Protein AF-A0A2T2N1V6-F1 (afdb_monomer)

Radius of gyration: 18.41 Å; Cα contacts (8 Å, |Δi|>4): 401; chains: 1; bounding box: 40×41×51 Å

InterPro domains:
  IPR018535 Domain of unknown function DUF1996 [PF09362] (3-157)

Sequence (201 aa):
GDTFTKVPVFRFSRYYVNAFAEILIPLDSAIIYGCASAQTQAEADLQPSNNLEWFCEGSDERESEIAKFPTSTCDQNLKLSLVFPNCVDPDDISQYHFGDASEKCPEGMKAIPQFRYGVWYDTKSIAPNGWTGDAPFQLFRGDSLENGYCMHGNFINCGYEDALENMIVKGGGGVNSGQFIAGEHAEALGEAQCQPTDADG

Structure (mmCIF, N/CA/C/O backbone):
data_AF-A0A2T2N1V6-F1
#
_entry.id   AF-A0A2T2N1V6-F1
#
loop_
_atom_site.group_PDB
_atom_site.id
_atom_site.type_symbol
_atom_site.label_atom_id
_atom_site.label_alt_id
_atom_site.label_comp_id
_atom_site.label_asym_id
_atom_site.label_entity_id
_atom_site.label_seq_id
_atom_site.pdbx_PDB_ins_code
_atom_site.Cartn_x
_atom_site.Cartn_y
_atom_site.Cartn_z
_atom_site.occupancy
_atom_site.B_iso_or_equiv
_atom_site.auth_seq_id
_atom_site.auth_comp_id
_atom_site.auth_asym_id
_atom_site.auth_atom_id
_atom_site.pdbx_PDB_model_num
ATOM 1 N N . GLY A 1 1 ? 0.418 2.150 -32.752 1.00 45.28 1 GLY A N 1
ATOM 2 C CA . GLY A 1 1 ? -0.281 1.790 -31.515 1.00 45.28 1 GLY A CA 1
ATOM 3 C C . GLY A 1 1 ? 0.775 1.209 -30.632 1.00 45.28 1 GLY A C 1
ATOM 4 O O . GLY A 1 1 ? 1.377 0.224 -31.042 1.00 45.28 1 GLY A O 1
ATOM 5 N N . ASP A 1 2 ? 1.094 1.892 -29.545 1.00 55.62 2 ASP A N 1
ATOM 6 C CA . ASP A 1 2 ? 2.210 1.496 -28.697 1.00 55.62 2 ASP A CA 1
ATOM 7 C C . ASP A 1 2 ? 1.869 0.168 -28.021 1.00 55.62 2 ASP A C 1
ATOM 9 O O . ASP A 1 2 ? 0.813 0.002 -27.411 1.00 55.62 2 ASP A O 1
ATOM 13 N N . THR A 1 3 ? 2.722 -0.829 -28.235 1.00 75.38 3 THR A N 1
ATOM 14 C CA . THR A 1 3 ? 2.564 -2.166 -27.668 1.00 75.38 3 THR A CA 1
ATOM 15 C C . THR A 1 3 ? 3.144 -2.158 -26.261 1.00 75.38 3 THR A C 1
ATOM 17 O O . THR A 1 3 ? 4.363 -2.201 -26.101 1.00 75.38 3 THR A O 1
ATOM 20 N N . PHE A 1 4 ? 2.287 -2.089 -25.246 1.00 80.69 4 PHE A N 1
ATOM 21 C CA . PHE A 1 4 ? 2.700 -2.256 -23.854 1.00 80.69 4 PHE A CA 1
ATOM 22 C C . PHE A 1 4 ? 2.790 -3.738 -23.491 1.00 80.69 4 PHE A C 1
ATOM 24 O O . PHE A 1 4 ? 1.924 -4.531 -23.860 1.00 80.69 4 PHE A O 1
ATOM 31 N N . THR A 1 5 ? 3.819 -4.099 -22.726 1.00 87.50 5 THR A N 1
ATOM 32 C CA . THR A 1 5 ? 3.964 -5.441 -22.153 1.00 87.50 5 THR A CA 1
ATOM 33 C C . THR A 1 5 ? 3.569 -5.398 -20.684 1.00 87.50 5 THR A C 1
ATOM 35 O O . THR A 1 5 ? 4.109 -4.604 -19.915 1.00 87.50 5 THR A O 1
ATOM 38 N N . LYS A 1 6 ? 2.631 -6.260 -20.283 1.00 89.56 6 LYS A N 1
ATOM 39 C CA . LYS A 1 6 ? 2.210 -6.386 -18.884 1.00 89.56 6 LYS A CA 1
ATOM 40 C C . LYS A 1 6 ? 3.374 -6.891 -18.032 1.00 89.56 6 LYS A C 1
ATOM 42 O O . LYS A 1 6 ? 3.948 -7.935 -18.335 1.00 89.56 6 LYS A O 1
ATOM 47 N N . VAL A 1 7 ? 3.674 -6.186 -16.943 1.00 90.94 7 VAL A N 1
ATOM 48 C CA . VAL A 1 7 ? 4.610 -6.674 -15.924 1.00 90.94 7 VAL A CA 1
ATOM 49 C C . VAL A 1 7 ? 3.918 -7.770 -15.104 1.00 90.94 7 VAL A C 1
ATOM 51 O O . VAL A 1 7 ? 2.835 -7.517 -14.564 1.00 90.94 7 VAL A O 1
ATOM 54 N N . PRO A 1 8 ? 4.482 -8.987 -15.008 1.00 93.19 8 PRO A N 1
ATOM 55 C CA . PRO A 1 8 ? 3.878 -10.061 -14.230 1.00 93.19 8 PRO A CA 1
ATOM 56 C C . PRO A 1 8 ? 3.802 -9.723 -12.740 1.00 93.19 8 PRO A C 1
ATOM 58 O O . PRO A 1 8 ? 4.748 -9.196 -12.151 1.00 93.19 8 PRO A O 1
ATOM 61 N N . VAL A 1 9 ? 2.682 -10.083 -12.114 1.00 93.69 9 VAL A N 1
ATOM 62 C CA . VAL A 1 9 ? 2.551 -10.075 -10.654 1.00 93.69 9 VAL A CA 1
ATOM 63 C C . VAL A 1 9 ? 3.105 -11.396 -10.133 1.00 93.69 9 VAL A C 1
ATOM 65 O O . VAL A 1 9 ? 2.544 -12.454 -10.404 1.00 93.69 9 VAL A O 1
ATOM 68 N N . PHE A 1 10 ? 4.198 -11.328 -9.379 1.00 92.38 10 PHE A N 1
ATOM 69 C CA . PHE A 1 10 ? 4.786 -12.472 -8.687 1.00 92.38 10 PHE A CA 1
ATOM 70 C C . PHE A 1 10 ? 3.927 -12.897 -7.492 1.00 92.38 10 PHE A C 1
ATOM 72 O O . PHE A 1 10 ? 3.668 -14.080 -7.279 1.00 92.38 10 PHE A O 1
ATOM 79 N N . ARG A 1 11 ? 3.466 -11.920 -6.702 1.00 91.25 11 ARG A N 1
ATOM 80 C CA . ARG A 1 11 ? 2.644 -12.163 -5.515 1.00 91.25 11 ARG A CA 1
ATOM 81 C C . ARG A 1 11 ? 1.685 -11.012 -5.271 1.00 91.25 11 ARG A C 1
ATOM 83 O O . ARG A 1 11 ? 2.047 -9.846 -5.385 1.00 91.25 11 ARG A O 1
ATOM 90 N N . PHE A 1 12 ? 0.486 -11.364 -4.833 1.00 88.62 12 PHE A N 1
ATOM 91 C CA . PHE A 1 12 ? -0.459 -10.448 -4.214 1.00 88.62 12 PHE A CA 1
ATOM 92 C C . PHE A 1 12 ? -0.747 -10.931 -2.794 1.00 88.62 12 PHE A C 1
ATOM 94 O O . PHE A 1 12 ? -0.946 -12.125 -2.570 1.00 88.62 12 PHE A O 1
ATOM 101 N N . SER A 1 13 ? -0.744 -10.022 -1.822 1.00 87.06 13 SER A N 1
ATOM 102 C CA . SER A 1 13 ? -1.051 -10.348 -0.431 1.00 87.06 13 SER A CA 1
ATOM 103 C C . SER A 1 13 ? -1.977 -9.302 0.161 1.00 87.06 13 SER A C 1
ATOM 105 O O . SER A 1 13 ? -1.741 -8.107 0.017 1.00 87.06 13 SER A O 1
ATOM 107 N N . ARG A 1 14 ? -2.991 -9.772 0.888 1.00 85.75 14 ARG A N 1
ATOM 108 C CA . ARG A 1 14 ? -3.893 -8.962 1.709 1.00 85.75 14 ARG A CA 1
ATOM 109 C C . ARG A 1 14 ? -3.822 -9.461 3.137 1.00 85.75 14 ARG A C 1
ATOM 111 O O . ARG A 1 14 ? -3.844 -10.671 3.350 1.00 85.75 14 ARG A O 1
ATOM 118 N N . TYR A 1 15 ? -3.708 -8.550 4.088 1.00 85.50 15 TYR A N 1
ATOM 119 C CA . TYR A 1 15 ? -3.623 -8.900 5.499 1.00 85.50 15 TYR A CA 1
ATOM 120 C C . TYR A 1 15 ? -4.074 -7.733 6.373 1.00 85.50 15 TYR A C 1
ATOM 122 O O . TYR A 1 15 ? -4.183 -6.597 5.908 1.00 85.50 15 TYR A O 1
ATOM 130 N N . TYR A 1 16 ? -4.334 -8.040 7.640 1.00 88.00 16 TYR A N 1
ATOM 131 C CA . TYR A 1 16 ? -4.763 -7.075 8.641 1.00 88.00 16 TYR A CA 1
ATOM 132 C C . TYR A 1 16 ? -3.736 -6.995 9.765 1.00 88.00 16 TYR A C 1
ATOM 134 O O . TYR A 1 16 ? -3.157 -8.010 10.155 1.00 88.00 16 TYR A O 1
ATOM 142 N N . VAL A 1 17 ? -3.536 -5.792 10.295 1.00 89.50 17 VAL A N 1
ATOM 143 C CA . VAL A 1 17 ? -2.858 -5.566 11.575 1.00 89.50 17 VAL A CA 1
ATOM 144 C C . VAL A 1 17 ? -3.931 -5.209 12.598 1.00 89.50 17 VAL A C 1
ATOM 146 O O . VAL A 1 17 ? -4.583 -4.178 12.479 1.00 89.50 17 VAL A O 1
ATOM 149 N N . ASN A 1 18 ? -4.146 -6.071 13.588 1.00 88.31 18 ASN A N 1
ATOM 150 C CA . ASN A 1 18 ? -5.249 -5.971 14.557 1.00 88.31 18 ASN A CA 1
ATOM 151 C C . ASN A 1 18 ? -4.771 -5.675 15.988 1.00 88.31 18 ASN A C 1
ATOM 153 O O . ASN A 1 18 ? -5.584 -5.639 16.905 1.00 88.31 18 ASN A O 1
ATOM 157 N N . ALA A 1 19 ? -3.468 -5.469 16.200 1.00 87.38 19 ALA A N 1
ATOM 158 C CA . ALA A 1 19 ? -2.892 -5.269 17.532 1.00 87.38 19 ALA A CA 1
ATOM 159 C C . ALA A 1 19 ? -3.453 -4.048 18.291 1.00 87.38 19 ALA A C 1
ATOM 161 O O . ALA A 1 19 ? -3.420 -4.040 19.518 1.00 87.38 19 ALA A O 1
ATOM 162 N N . PHE A 1 20 ? -3.970 -3.049 17.569 1.00 88.00 20 PHE A N 1
ATOM 163 C CA . PHE A 1 20 ? -4.481 -1.790 18.123 1.00 88.00 20 PHE A CA 1
ATOM 164 C C . PHE A 1 20 ? -5.990 -1.608 17.927 1.00 88.00 20 PHE A C 1
ATOM 166 O O . PHE A 1 20 ? -6.515 -0.540 18.214 1.00 88.00 20 PHE A O 1
ATOM 173 N N . ALA A 1 21 ? -6.690 -2.623 17.419 1.00 91.69 21 ALA A N 1
ATOM 174 C CA . ALA A 1 21 ? -8.108 -2.509 17.117 1.00 91.69 21 ALA A CA 1
ATOM 175 C C . ALA A 1 21 ? -8.961 -2.461 18.399 1.00 91.69 21 ALA A C 1
ATOM 177 O O . ALA A 1 21 ? -8.814 -3.301 19.285 1.00 91.69 21 ALA A O 1
ATOM 178 N N . GLU A 1 22 ? -9.875 -1.494 18.472 1.00 92.50 22 GLU A N 1
ATOM 179 C CA . GLU A 1 22 ? -10.870 -1.346 19.540 1.00 92.50 22 GLU A CA 1
ATOM 180 C C . GLU A 1 22 ? -12.217 -1.965 19.159 1.00 92.50 22 GLU A C 1
ATOM 182 O O . GLU A 1 22 ? -12.935 -2.473 20.021 1.00 92.50 22 GLU A O 1
ATOM 187 N N . ILE A 1 23 ? -12.572 -1.888 17.875 1.00 92.38 23 ILE A N 1
ATOM 188 C CA . ILE A 1 23 ? -13.842 -2.367 17.329 1.00 92.38 23 ILE A CA 1
ATOM 189 C C . ILE A 1 23 ? -13.607 -3.191 16.060 1.00 92.38 23 ILE A C 1
ATOM 191 O O . ILE A 1 23 ? -12.526 -3.165 15.467 1.00 92.38 23 ILE A O 1
ATOM 195 N N . LEU A 1 24 ? -14.640 -3.915 15.632 1.00 90.88 24 LEU A N 1
ATOM 196 C CA . LEU A 1 24 ? -14.656 -4.596 14.338 1.00 90.88 24 LEU A CA 1
ATOM 197 C C . LEU A 1 24 ? -14.557 -3.579 13.200 1.00 90.88 24 LEU A C 1
ATOM 199 O O . LEU A 1 24 ? -15.006 -2.442 13.337 1.00 90.88 24 LEU A O 1
ATOM 203 N N . ILE A 1 25 ? -14.040 -4.012 12.050 1.00 89.19 25 ILE A N 1
ATOM 204 C CA . ILE A 1 25 ? -14.239 -3.252 10.813 1.00 89.19 25 ILE A CA 1
ATOM 205 C C . ILE A 1 25 ? -15.755 -3.184 10.578 1.00 89.19 25 ILE A C 1
ATOM 207 O O . ILE A 1 25 ? -16.368 -4.251 10.478 1.00 89.19 25 ILE A O 1
ATOM 211 N N . PRO A 1 26 ? -16.371 -1.990 10.482 1.00 88.19 26 PRO A N 1
ATOM 212 C CA . PRO A 1 26 ? -17.802 -1.893 10.247 1.00 88.19 26 PRO A CA 1
ATOM 213 C C . PRO A 1 26 ? -18.204 -2.671 8.994 1.00 88.19 26 PRO A C 1
ATOM 215 O O . PRO A 1 26 ? -17.531 -2.605 7.953 1.00 88.19 26 PRO A O 1
ATOM 218 N N . LEU A 1 27 ? -19.288 -3.432 9.109 1.00 80.56 27 LEU A N 1
ATOM 219 C CA . LEU A 1 27 ? -19.959 -4.012 7.952 1.00 80.56 27 LEU A CA 1
ATOM 220 C C . LEU A 1 27 ? -20.438 -2.851 7.064 1.00 80.56 27 LEU A C 1
ATOM 222 O O . LEU A 1 27 ? -20.766 -1.781 7.574 1.00 80.56 27 LEU A O 1
ATOM 226 N N . ASP A 1 28 ? -20.375 -3.021 5.745 1.00 79.88 28 ASP A N 1
ATOM 227 C CA . ASP A 1 28 ? -20.688 -1.984 4.745 1.00 79.88 28 ASP A CA 1
ATOM 228 C C . ASP A 1 28 ? -19.708 -0.797 4.666 1.00 79.88 28 ASP A C 1
ATOM 230 O O . ASP A 1 28 ? -19.942 0.158 3.922 1.00 79.88 28 ASP A O 1
ATOM 234 N N . SER A 1 29 ? -18.569 -0.852 5.366 1.00 80.44 29 SER A N 1
ATOM 235 C CA . SER A 1 29 ? -17.518 0.151 5.173 1.00 80.44 29 SER A CA 1
ATOM 236 C C . SER A 1 29 ? -16.871 0.032 3.789 1.00 80.44 29 SER A C 1
ATOM 238 O O . SER A 1 29 ? -16.478 -1.050 3.333 1.00 80.44 29 SER A O 1
ATOM 240 N N . ALA A 1 30 ? -16.730 1.183 3.132 1.00 84.00 30 ALA A N 1
ATOM 241 C CA . ALA A 1 30 ? -15.973 1.348 1.903 1.00 84.00 30 ALA A CA 1
ATOM 242 C C . ALA A 1 30 ? -14.897 2.412 2.131 1.00 84.00 30 ALA A C 1
ATOM 244 O O . ALA A 1 30 ? -15.202 3.588 2.317 1.00 84.00 30 ALA A O 1
ATOM 245 N N . ILE A 1 31 ? -13.636 1.991 2.119 1.00 82.62 31 ILE A N 1
ATOM 246 C CA . ILE A 1 31 ? -12.487 2.876 2.294 1.00 82.62 31 ILE A CA 1
ATOM 247 C C . ILE A 1 31 ? -11.819 3.034 0.933 1.00 82.62 31 ILE A C 1
ATOM 249 O O . ILE A 1 31 ? -11.238 2.089 0.392 1.00 82.62 31 ILE A O 1
ATOM 253 N N . ILE A 1 32 ? -11.925 4.234 0.371 1.00 79.31 32 ILE A N 1
ATOM 254 C CA . ILE A 1 32 ? -11.266 4.616 -0.879 1.00 79.31 32 ILE A CA 1
ATOM 255 C C . ILE A 1 32 ? -10.008 5.389 -0.517 1.00 79.31 32 ILE A C 1
ATOM 257 O O . ILE A 1 32 ? -10.045 6.317 0.296 1.00 79.31 32 ILE A O 1
ATOM 261 N N . TYR A 1 33 ? -8.883 4.994 -1.097 1.00 77.00 33 TYR A N 1
ATOM 262 C CA . TYR A 1 33 ? -7.603 5.499 -0.647 1.00 77.00 33 TYR A CA 1
ATOM 263 C C . TYR A 1 33 ? -6.576 5.650 -1.762 1.00 77.00 33 TYR A C 1
ATOM 265 O O . TYR A 1 33 ? -6.423 4.769 -2.603 1.00 77.00 33 TYR A O 1
ATOM 273 N N . GLY A 1 34 ? -5.819 6.745 -1.722 1.00 74.81 34 GLY A N 1
ATOM 274 C CA . GLY A 1 34 ? -4.896 7.145 -2.777 1.00 74.81 34 GLY A CA 1
ATOM 275 C C . GLY A 1 34 ? -5.553 8.046 -3.819 1.00 74.81 34 GLY A C 1
ATOM 276 O O . GLY A 1 34 ? -6.773 8.184 -3.893 1.00 74.81 34 GLY A O 1
ATOM 277 N N . CYS A 1 35 ? -4.715 8.680 -4.632 1.00 78.44 35 CYS A N 1
ATOM 278 C CA . CYS A 1 35 ? -5.146 9.659 -5.612 1.00 78.44 35 CYS A CA 1
ATOM 279 C C . CYS A 1 35 ? -4.892 9.101 -7.005 1.00 78.44 35 CYS A C 1
ATOM 281 O O . CYS A 1 35 ? -3.787 9.190 -7.537 1.00 78.44 35 CYS A O 1
ATOM 283 N N . ALA A 1 36 ? -5.953 8.585 -7.628 1.00 81.69 36 ALA A N 1
ATOM 284 C CA . ALA A 1 36 ? -5.894 8.120 -9.006 1.00 81.69 36 ALA A CA 1
ATOM 285 C C . ALA A 1 36 ? -5.477 9.226 -9.977 1.00 81.69 36 ALA A C 1
ATOM 287 O O . ALA A 1 36 ? -5.222 8.883 -11.119 1.00 81.69 36 ALA A O 1
ATOM 288 N N . SER A 1 37 ? -5.449 10.504 -9.547 1.00 81.25 37 SER A N 1
ATOM 289 C CA . SER A 1 37 ? -4.992 11.679 -10.291 1.00 81.25 37 SER A CA 1
ATOM 290 C C . SER A 1 37 ? -3.576 12.177 -10.044 1.00 81.25 37 SER A C 1
ATOM 292 O O . SER A 1 37 ? -3.123 13.002 -10.838 1.00 81.25 37 SER A O 1
ATOM 294 N N . ALA A 1 38 ? -2.873 11.654 -9.042 1.00 84.88 38 ALA A N 1
ATOM 295 C CA . ALA A 1 38 ? -1.582 12.188 -8.627 1.00 84.88 38 ALA A CA 1
ATOM 296 C C . ALA A 1 38 ? -0.487 12.041 -9.694 1.00 84.88 38 ALA A C 1
ATOM 298 O O . ALA A 1 38 ? -0.365 11.008 -10.348 1.00 84.88 38 ALA A O 1
ATOM 299 N N . GLN A 1 39 ? 0.315 13.093 -9.822 1.00 86.62 39 GLN A N 1
ATOM 300 C CA . GLN A 1 39 ? 1.511 13.222 -10.659 1.00 86.62 39 GLN A CA 1
ATOM 301 C C . GLN A 1 39 ? 2.764 13.529 -9.828 1.00 86.62 39 GLN A C 1
ATOM 303 O O . GLN A 1 39 ? 3.877 13.518 -10.349 1.00 86.62 39 GLN A O 1
ATOM 308 N N . THR A 1 40 ? 2.588 13.843 -8.546 1.00 88.38 40 THR A N 1
ATOM 309 C CA . THR A 1 40 ? 3.653 14.231 -7.618 1.00 88.38 40 THR A CA 1
ATOM 310 C C . THR A 1 40 ? 3.451 13.560 -6.265 1.00 88.38 40 THR A C 1
ATOM 312 O O . THR A 1 40 ? 2.331 13.171 -5.926 1.00 88.38 40 THR A O 1
ATOM 315 N N . GLN A 1 41 ? 4.512 13.483 -5.452 1.00 88.56 41 GLN A N 1
ATOM 316 C CA . GLN A 1 41 ? 4.405 12.996 -4.072 1.00 88.56 41 GLN A CA 1
ATOM 317 C C . GLN A 1 41 ? 3.387 13.813 -3.271 1.00 88.56 41 GLN A C 1
ATOM 319 O O . GLN A 1 41 ? 2.534 13.246 -2.603 1.00 88.56 41 GLN A O 1
ATOM 324 N N . ALA A 1 42 ? 3.415 15.142 -3.402 1.00 88.31 42 ALA A N 1
ATOM 325 C CA . ALA A 1 42 ? 2.492 16.016 -2.685 1.00 88.31 42 ALA A CA 1
ATOM 326 C C . ALA A 1 42 ? 1.022 15.721 -3.020 1.00 88.31 42 ALA A C 1
ATOM 328 O O . ALA A 1 42 ? 0.183 15.784 -2.132 1.00 88.31 42 ALA A O 1
ATOM 329 N N . GLU A 1 43 ? 0.705 15.395 -4.277 1.00 86.44 43 GLU A N 1
ATOM 330 C CA . GLU A 1 43 ? -0.650 15.009 -4.693 1.00 86.44 43 GLU A CA 1
ATOM 331 C C . GLU A 1 43 ? -1.029 13.591 -4.260 1.00 86.44 43 GLU A C 1
ATOM 333 O O . GLU A 1 43 ? -2.206 13.330 -4.018 1.00 86.44 43 GLU A O 1
ATOM 338 N N . ALA A 1 44 ? -0.056 12.681 -4.179 1.00 84.62 44 ALA A N 1
ATOM 339 C CA . ALA A 1 44 ? -0.246 11.346 -3.624 1.00 84.62 44 ALA A CA 1
ATOM 340 C C . ALA A 1 44 ? -0.568 11.437 -2.116 1.00 84.62 44 ALA A C 1
ATOM 342 O O . ALA A 1 44 ? -1.528 10.829 -1.645 1.00 84.62 44 ALA A O 1
ATOM 343 N N . ASP A 1 45 ? 0.132 12.315 -1.398 1.00 82.06 45 ASP A N 1
ATOM 344 C CA . ASP A 1 45 ? -0.062 12.592 0.028 1.00 82.06 45 ASP A CA 1
ATOM 345 C C . ASP A 1 45 ? -1.352 13.382 0.334 1.00 82.06 45 ASP A C 1
ATOM 347 O O . ASP A 1 45 ? -1.682 13.602 1.505 1.00 82.06 45 ASP A O 1
ATOM 351 N N . LEU A 1 46 ? -2.096 13.840 -0.684 1.00 77.06 46 LEU A N 1
ATOM 352 C CA . LEU A 1 46 ? -3.380 14.500 -0.460 1.00 77.06 46 LEU A CA 1
ATOM 353 C C . LEU A 1 46 ? -4.431 13.521 0.077 1.00 77.06 46 LEU A C 1
ATOM 355 O O . LEU A 1 46 ? -4.420 12.320 -0.165 1.00 77.06 46 LEU A O 1
ATOM 359 N N . GLN A 1 47 ? -5.340 14.105 0.851 1.00 62.69 47 GLN A N 1
ATOM 360 C CA . GLN A 1 47 ? -6.178 13.461 1.852 1.00 62.69 47 GLN A CA 1
ATOM 361 C C . GLN A 1 47 ? -7.010 12.245 1.388 1.00 62.69 47 GLN A C 1
ATOM 363 O O . GLN A 1 47 ? -7.638 12.302 0.329 1.00 62.69 47 GLN A O 1
ATOM 368 N N . PRO A 1 48 ? -7.144 11.227 2.266 1.00 58.25 48 PRO A N 1
ATOM 369 C CA . PRO A 1 48 ? -6.263 10.981 3.409 1.00 58.25 48 PRO A CA 1
ATOM 370 C C . PRO A 1 48 ? -4.877 10.544 2.916 1.00 58.25 48 PRO A C 1
ATOM 372 O O . PRO A 1 48 ? -4.788 9.785 1.954 1.00 58.25 48 PRO A O 1
ATOM 375 N N . SER A 1 49 ? -3.821 11.030 3.584 1.00 60.47 49 SER A N 1
ATOM 376 C CA . SER A 1 49 ? -2.405 10.839 3.222 1.00 60.47 49 SER A CA 1
ATOM 377 C C . SER A 1 49 ? -2.123 9.435 2.735 1.00 60.47 49 SER A C 1
ATOM 379 O O . SER A 1 49 ? -2.336 8.515 3.528 1.00 60.47 49 SER A O 1
ATOM 381 N N . ASN A 1 50 ? -1.655 9.260 1.492 1.00 63.06 50 ASN A N 1
ATOM 382 C CA . ASN A 1 50 ? -1.319 7.940 0.996 1.00 63.06 50 ASN A CA 1
ATOM 383 C C . ASN A 1 50 ? 0.035 7.443 1.545 1.00 63.06 50 ASN A C 1
ATOM 385 O O . ASN A 1 50 ? 1.095 7.969 1.263 1.00 63.06 50 ASN A O 1
ATOM 389 N N . ASN A 1 51 ? 0.037 6.380 2.344 1.00 76.38 51 ASN A N 1
ATOM 390 C CA . ASN A 1 51 ? 1.219 5.584 2.660 1.00 76.38 51 ASN A CA 1
ATOM 391 C C . ASN A 1 51 ? 1.481 4.644 1.471 1.00 76.38 51 ASN A C 1
ATOM 393 O O . ASN A 1 51 ? 1.700 3.443 1.645 1.00 76.38 51 ASN A O 1
ATOM 397 N N . LEU A 1 52 ? 1.317 5.185 0.257 1.00 86.31 52 LEU A N 1
ATOM 398 C CA . LEU A 1 52 ? 1.649 4.539 -0.994 1.00 86.31 52 LEU A CA 1
ATOM 399 C C . LEU A 1 52 ? 3.162 4.492 -1.062 1.00 86.31 52 LEU A C 1
ATOM 401 O O . LEU A 1 52 ? 3.826 5.525 -1.068 1.00 86.31 52 LEU A O 1
ATOM 405 N N . GLU A 1 53 ? 3.690 3.285 -1.133 1.00 91.50 53 GLU A N 1
ATOM 406 C CA . GLU A 1 53 ? 5.122 3.087 -1.144 1.00 91.50 53 GLU A CA 1
ATOM 407 C C . GLU A 1 53 ? 5.505 2.094 -2.234 1.00 91.50 53 GLU A C 1
ATOM 409 O O . GLU A 1 53 ? 5.014 0.960 -2.273 1.00 91.50 53 GLU A O 1
ATOM 414 N N . TRP A 1 54 ? 6.423 2.519 -3.094 1.00 94.12 54 TRP A N 1
ATOM 415 C CA . TRP A 1 54 ? 7.139 1.655 -4.012 1.00 94.12 54 TRP A CA 1
ATOM 416 C C . TRP A 1 54 ? 8.569 1.459 -3.524 1.00 94.12 54 TRP A C 1
ATOM 418 O O . TRP A 1 54 ? 9.274 2.410 -3.199 1.00 94.12 54 TRP A O 1
ATOM 428 N N . PHE A 1 55 ? 9.019 0.211 -3.480 1.00 95.12 55 PHE A N 1
ATOM 429 C CA . PHE A 1 55 ? 10.377 -0.116 -3.055 1.00 95.12 55 PHE A CA 1
ATOM 430 C C . PHE A 1 55 ? 10.806 -1.483 -3.562 1.00 95.12 55 PHE A C 1
ATOM 432 O O . PHE A 1 55 ? 9.988 -2.298 -3.985 1.00 95.12 55 PHE A O 1
ATOM 439 N N . CYS A 1 56 ? 12.102 -1.758 -3.510 1.00 94.88 56 CYS A N 1
ATOM 440 C CA . CYS A 1 56 ? 12.622 -3.065 -3.879 1.00 94.88 56 CYS A CA 1
ATOM 441 C C . CYS A 1 56 ? 12.500 -4.053 -2.718 1.00 94.88 56 CYS A C 1
ATOM 443 O O . CYS A 1 56 ? 12.879 -3.762 -1.583 1.00 94.88 56 CYS A O 1
ATOM 445 N N . GLU A 1 57 ? 11.971 -5.243 -3.004 1.00 93.69 57 GLU A N 1
ATOM 446 C CA . GLU A 1 57 ? 11.898 -6.317 -2.020 1.00 93.69 57 GLU A CA 1
ATOM 447 C C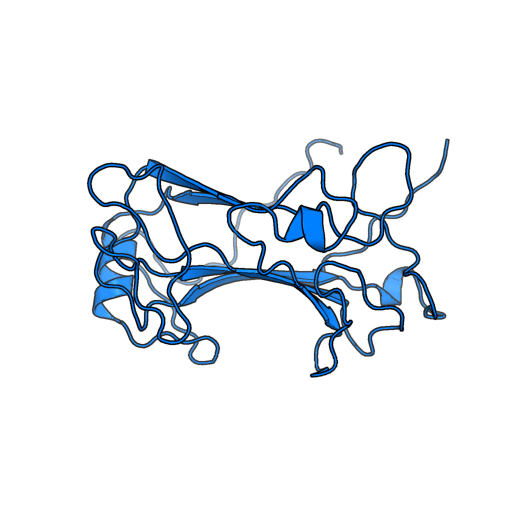 . GLU A 1 57 ? 13.293 -6.652 -1.468 1.00 93.69 57 GLU A C 1
ATOM 449 O O . GLU A 1 57 ? 14.252 -6.806 -2.222 1.00 93.69 57 GLU A O 1
ATOM 454 N N . GLY A 1 58 ? 13.391 -6.751 -0.138 1.00 88.94 58 GLY A N 1
ATOM 455 C CA . GLY A 1 58 ? 14.645 -7.027 0.565 1.00 88.94 58 GLY A CA 1
ATOM 456 C C . GLY A 1 58 ? 15.542 -5.806 0.794 1.00 88.94 58 GLY A C 1
ATOM 457 O O . GLY A 1 58 ? 16.587 -5.963 1.418 1.00 88.94 58 GLY A O 1
ATOM 458 N N . SER A 1 59 ? 15.141 -4.614 0.339 1.00 89.31 59 SER A N 1
ATOM 459 C CA . SER A 1 59 ? 15.864 -3.364 0.590 1.00 89.31 59 SER A CA 1
ATOM 460 C C . SER A 1 59 ? 15.195 -2.523 1.681 1.00 89.31 59 SER A C 1
ATOM 462 O O . SER A 1 59 ? 13.967 -2.399 1.721 1.00 89.31 59 SER A O 1
ATOM 464 N N . ASP A 1 60 ? 16.012 -1.897 2.529 1.00 87.94 60 ASP A N 1
ATOM 465 C CA . ASP A 1 60 ? 15.597 -0.845 3.470 1.00 87.94 60 ASP A CA 1
ATOM 466 C C . ASP A 1 60 ? 15.727 0.562 2.860 1.00 87.94 60 ASP A C 1
ATOM 468 O O . ASP A 1 60 ? 15.271 1.542 3.445 1.00 87.94 60 ASP A O 1
ATOM 472 N N . GLU A 1 61 ? 16.322 0.680 1.670 1.00 87.94 61 GLU A N 1
ATOM 473 C CA . GLU A 1 61 ? 16.433 1.954 0.964 1.00 87.94 61 GLU A CA 1
ATOM 474 C C . GLU A 1 61 ? 15.064 2.397 0.445 1.00 87.94 61 GLU A C 1
ATOM 476 O O . GLU A 1 61 ? 14.266 1.589 -0.046 1.00 87.94 61 GLU A O 1
ATOM 481 N N . ARG A 1 62 ? 14.789 3.696 0.564 1.00 90.06 62 ARG A N 1
ATOM 482 C CA . ARG A 1 62 ? 13.583 4.344 0.053 1.00 90.06 62 ARG A CA 1
ATOM 483 C C . ARG A 1 62 ? 13.967 5.580 -0.733 1.00 90.06 62 ARG A C 1
ATOM 485 O O . ARG A 1 62 ? 14.881 6.308 -0.344 1.00 90.06 62 ARG A O 1
ATOM 492 N N . GLU A 1 63 ? 13.247 5.806 -1.822 1.00 90.50 63 GLU A N 1
ATOM 493 C CA . GLU A 1 63 ? 13.299 7.073 -2.539 1.00 90.50 63 GLU A CA 1
ATOM 494 C C . GLU A 1 63 ? 12.802 8.201 -1.624 1.00 90.50 63 GLU A C 1
ATOM 496 O O . GLU A 1 63 ? 11.990 7.975 -0.724 1.00 90.50 63 GLU A O 1
ATOM 501 N N . SER A 1 64 ? 13.260 9.435 -1.854 1.00 90.38 64 SER A N 1
ATOM 502 C CA . SER A 1 64 ? 12.727 10.588 -1.111 1.00 90.38 64 SER A CA 1
ATOM 503 C C . SER A 1 64 ? 11.238 10.810 -1.385 1.00 90.38 64 SER A C 1
ATOM 505 O O . SER A 1 64 ? 10.527 11.347 -0.542 1.00 90.38 64 SER A O 1
ATOM 507 N N . GLU A 1 65 ? 10.784 10.404 -2.571 1.00 91.62 65 GLU A N 1
ATOM 508 C CA . GLU A 1 65 ? 9.377 10.335 -2.946 1.00 91.62 65 GLU A CA 1
ATOM 509 C C . GLU A 1 65 ? 8.943 8.869 -2.949 1.00 91.62 65 GLU A C 1
ATOM 511 O O . GLU A 1 65 ? 9.106 8.160 -3.938 1.00 91.62 65 GLU A O 1
ATOM 516 N N . ILE A 1 66 ? 8.415 8.398 -1.823 1.00 91.75 66 ILE A N 1
ATOM 517 C CA . ILE A 1 66 ? 8.033 6.995 -1.624 1.00 91.75 66 ILE A CA 1
ATOM 518 C C . ILE A 1 66 ? 6.915 6.515 -2.561 1.00 91.75 66 ILE A C 1
ATOM 520 O O . ILE A 1 66 ? 6.845 5.331 -2.881 1.00 91.75 66 ILE A O 1
ATOM 524 N N . ALA A 1 67 ? 6.064 7.422 -3.044 1.00 90.69 67 ALA A N 1
ATOM 525 C CA . ALA A 1 67 ? 5.022 7.126 -4.021 1.00 90.69 67 ALA A CA 1
ATOM 526 C C . ALA A 1 67 ? 5.565 7.046 -5.460 1.00 90.69 67 ALA A C 1
ATOM 528 O O . ALA A 1 67 ? 4.814 6.704 -6.377 1.00 90.69 67 ALA A O 1
ATOM 529 N N . LYS A 1 68 ? 6.858 7.331 -5.661 1.00 91.38 68 LYS A N 1
ATOM 530 C CA . LYS A 1 68 ? 7.556 7.193 -6.936 1.00 91.38 68 LYS A CA 1
ATOM 531 C C . LYS A 1 68 ? 8.159 5.792 -7.078 1.00 91.38 68 LYS A C 1
ATOM 533 O O . LYS A 1 68 ? 8.698 5.248 -6.119 1.00 91.38 68 LYS A O 1
ATOM 538 N N . PHE A 1 69 ? 8.152 5.221 -8.283 1.00 93.31 69 PHE A N 1
ATOM 539 C CA . PHE A 1 69 ? 8.941 4.026 -8.582 1.00 93.31 69 PHE A CA 1
ATOM 540 C C . PHE A 1 69 ? 10.433 4.229 -8.242 1.00 93.31 69 PHE A C 1
ATOM 542 O O . PHE A 1 69 ? 10.975 5.302 -8.528 1.00 93.31 69 PHE A O 1
ATOM 549 N N . PRO A 1 7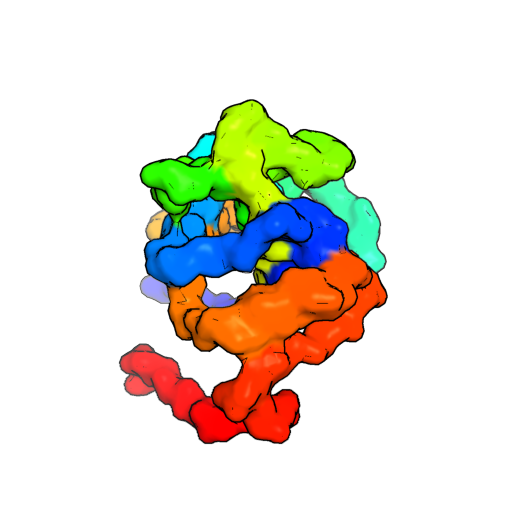0 ? 11.120 3.188 -7.728 1.00 94.06 70 PRO A N 1
ATOM 550 C CA . PRO A 1 70 ? 12.561 3.206 -7.512 1.00 94.06 70 PRO A CA 1
ATOM 551 C C . PRO A 1 70 ? 13.339 3.568 -8.774 1.00 94.06 70 PRO A C 1
ATOM 553 O O . PRO A 1 70 ? 13.042 3.091 -9.874 1.00 94.06 70 PRO A O 1
ATOM 556 N N . THR A 1 71 ? 14.386 4.368 -8.602 1.00 92.62 71 THR A N 1
ATOM 557 C CA . THR A 1 71 ? 15.241 4.851 -9.693 1.00 92.62 71 THR A CA 1
ATOM 558 C C . THR A 1 71 ? 16.353 3.873 -10.081 1.00 92.62 71 THR A C 1
ATOM 560 O O . THR A 1 71 ? 17.188 4.146 -10.946 1.00 92.62 71 THR A O 1
ATOM 563 N N . SER A 1 72 ? 16.390 2.713 -9.436 1.00 91.69 72 SER A N 1
ATOM 564 C CA . SER A 1 72 ? 17.368 1.665 -9.675 1.00 91.69 72 SER A CA 1
ATOM 565 C C . SER A 1 72 ? 16.699 0.298 -9.689 1.00 91.69 72 SER A C 1
ATOM 567 O O . SER A 1 72 ? 15.617 0.088 -9.137 1.00 91.69 72 SER A O 1
ATOM 569 N N . THR A 1 73 ? 17.359 -0.636 -10.365 1.00 92.19 73 THR A N 1
ATOM 570 C CA . THR A 1 73 ? 16.857 -1.999 -10.539 1.00 92.19 73 THR A CA 1
ATOM 571 C C . THR A 1 73 ? 16.685 -2.708 -9.205 1.00 92.19 73 THR A C 1
ATOM 573 O O . THR A 1 73 ? 17.612 -2.748 -8.401 1.00 92.19 73 THR A O 1
ATOM 576 N N . CYS A 1 74 ? 15.539 -3.362 -9.015 1.00 92.50 74 CYS A N 1
ATOM 577 C CA . CYS A 1 74 ? 15.340 -4.238 -7.869 1.00 92.50 74 CYS A CA 1
ATOM 578 C C . CYS A 1 74 ? 16.093 -5.567 -8.024 1.00 92.50 74 CYS A C 1
ATOM 580 O O . CYS A 1 74 ? 15.971 -6.266 -9.032 1.00 92.50 74 CYS A O 1
ATOM 582 N N . ASP A 1 75 ? 16.818 -5.959 -6.975 1.00 90.38 75 ASP A N 1
ATOM 583 C CA . ASP A 1 75 ? 17.506 -7.254 -6.894 1.00 90.38 75 ASP A CA 1
ATOM 584 C C . ASP A 1 75 ? 16.540 -8.441 -6.827 1.00 90.38 75 ASP A C 1
ATOM 586 O O . ASP A 1 75 ? 16.896 -9.561 -7.200 1.00 90.38 75 ASP A O 1
ATOM 590 N N . GLN A 1 76 ? 15.312 -8.212 -6.375 1.00 91.81 76 GLN A N 1
ATOM 591 C CA . GLN A 1 76 ? 14.228 -9.187 -6.381 1.00 91.81 76 GLN A CA 1
ATOM 592 C C . GLN A 1 76 ? 13.038 -8.597 -7.140 1.00 91.81 76 GLN A C 1
ATOM 594 O O . GLN A 1 76 ? 13.169 -8.280 -8.321 1.00 91.81 76 GLN A O 1
ATOM 599 N N . ASN A 1 77 ? 11.896 -8.435 -6.478 1.00 95.12 77 ASN A N 1
ATOM 600 C CA . ASN A 1 77 ? 10.695 -7.864 -7.066 1.00 95.12 77 ASN A CA 1
ATOM 601 C C . ASN A 1 77 ? 10.582 -6.365 -6.760 1.00 95.12 77 ASN A C 1
ATOM 603 O O . ASN A 1 77 ? 11.030 -5.892 -5.711 1.00 95.12 77 ASN A O 1
ATOM 607 N N . LEU A 1 78 ? 9.909 -5.631 -7.646 1.00 95.62 78 LEU A N 1
ATOM 608 C CA . LEU A 1 78 ? 9.382 -4.313 -7.309 1.00 95.62 78 LEU A CA 1
ATOM 609 C C . LEU A 1 78 ? 8.146 -4.509 -6.433 1.00 95.62 78 LEU A C 1
ATOM 611 O O . LEU A 1 78 ? 7.197 -5.182 -6.834 1.00 95.62 78 LEU A O 1
ATOM 615 N N . LYS A 1 79 ? 8.151 -3.928 -5.241 1.00 95.06 79 LYS A N 1
ATOM 616 C CA . LYS A 1 79 ? 7.062 -4.035 -4.282 1.00 95.06 79 LYS A CA 1
ATOM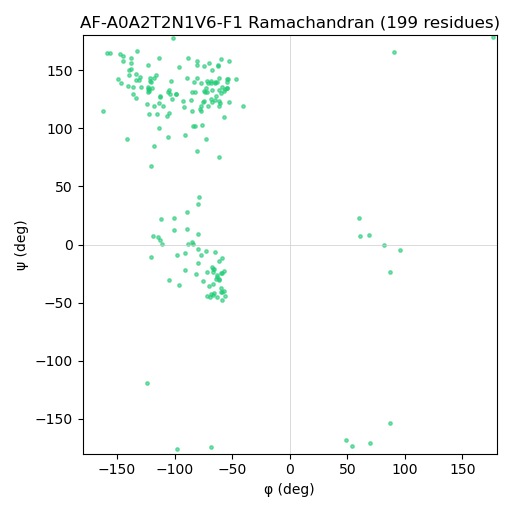 617 C C . LYS A 1 79 ? 6.258 -2.745 -4.233 1.00 95.06 79 LYS A C 1
ATOM 619 O O . LYS A 1 79 ? 6.810 -1.660 -4.105 1.00 95.06 79 LYS A O 1
ATOM 624 N N . LEU A 1 80 ? 4.946 -2.918 -4.278 1.00 92.94 80 LEU A N 1
ATOM 625 C CA . LEU A 1 80 ? 3.944 -1.945 -3.888 1.00 92.94 80 LEU A CA 1
ATOM 626 C C . LEU A 1 80 ? 3.471 -2.274 -2.477 1.00 92.94 80 LEU A C 1
ATOM 628 O O . LEU A 1 80 ? 3.082 -3.415 -2.217 1.00 92.94 80 LEU A O 1
ATOM 632 N N . SER A 1 81 ? 3.462 -1.292 -1.589 1.00 91.19 81 SER A N 1
ATOM 633 C CA . SER A 1 81 ? 2.828 -1.373 -0.279 1.00 91.19 81 SER A CA 1
ATOM 634 C C . SER A 1 81 ? 1.824 -0.252 -0.148 1.00 91.19 81 SER A C 1
ATOM 636 O O . SER A 1 81 ? 2.139 0.905 -0.405 1.00 91.19 81 SER A O 1
ATOM 638 N N . LEU A 1 82 ? 0.621 -0.610 0.278 1.00 88.50 82 LEU A N 1
ATOM 639 C CA . LEU A 1 82 ? -0.427 0.346 0.567 1.00 88.50 82 LEU A CA 1
ATOM 640 C C . LEU A 1 82 ? -1.114 -0.029 1.870 1.00 88.50 82 LEU A C 1
ATOM 642 O O . LEU A 1 82 ? -1.505 -1.177 2.116 1.00 88.50 82 LEU A O 1
ATOM 646 N N . VAL A 1 83 ? -1.212 0.983 2.719 1.00 88.25 83 VAL A N 1
ATOM 647 C CA . VAL A 1 83 ? -1.678 0.881 4.094 1.00 88.25 83 VAL A CA 1
ATOM 648 C C . VAL A 1 83 ? -2.922 1.731 4.216 1.00 88.25 83 VAL A C 1
ATOM 650 O O . VAL A 1 83 ? -2.865 2.933 3.986 1.00 88.25 83 VAL A O 1
ATOM 653 N N . PHE A 1 84 ? -4.041 1.107 4.561 1.00 89.31 84 PHE A N 1
ATOM 654 C CA . PHE A 1 84 ? -5.293 1.827 4.710 1.00 89.31 84 PHE A CA 1
ATOM 655 C C . PHE A 1 84 ? -5.378 2.535 6.070 1.00 89.31 84 PHE A C 1
ATOM 657 O O . PHE A 1 84 ? -4.709 2.127 7.029 1.00 89.31 84 PHE A O 1
ATOM 664 N N . PRO A 1 85 ? -6.221 3.575 6.165 1.00 89.94 85 PRO A N 1
ATOM 665 C CA . PRO A 1 85 ? -6.670 4.144 7.429 1.00 89.94 85 PRO A CA 1
ATOM 666 C C . PRO A 1 85 ? -7.114 3.065 8.423 1.00 89.94 85 PRO A C 1
ATOM 668 O O . PRO A 1 85 ? -7.710 2.055 8.044 1.00 89.94 85 PRO A O 1
ATOM 671 N N . ASN A 1 86 ? -6.813 3.283 9.698 1.00 91.50 86 ASN A N 1
ATOM 672 C CA . ASN A 1 86 ? -7.133 2.375 10.801 1.00 91.50 86 ASN A CA 1
ATOM 673 C C . ASN A 1 86 ? -8.057 2.996 11.846 1.00 91.50 86 ASN A C 1
ATOM 675 O O . ASN A 1 86 ? -8.293 2.373 12.875 1.00 91.50 86 ASN A O 1
ATOM 679 N N . CYS A 1 87 ? -8.586 4.187 11.592 1.00 93.38 87 CYS A N 1
ATOM 680 C CA . CYS A 1 87 ? -9.566 4.845 12.440 1.00 93.38 87 CYS A CA 1
ATOM 681 C C . CYS A 1 87 ? -10.839 5.106 11.653 1.00 93.38 87 CYS A C 1
ATOM 683 O O . CYS A 1 87 ? -10.764 5.514 10.494 1.00 93.38 87 CYS A O 1
ATOM 685 N N . VAL A 1 88 ? -11.983 4.908 12.296 1.00 93.75 88 VAL A N 1
ATOM 686 C CA . VAL A 1 88 ? -13.304 5.197 11.734 1.00 93.75 88 VAL A CA 1
ATOM 687 C C . VAL A 1 88 ? -14.147 5.951 12.755 1.00 93.75 88 VAL A C 1
ATOM 689 O O . VAL A 1 88 ? -14.008 5.727 13.961 1.00 93.75 88 VAL A O 1
ATOM 692 N N . ASP A 1 89 ? -15.008 6.848 12.289 1.00 94.38 89 ASP A N 1
ATOM 693 C CA . ASP A 1 89 ? -16.063 7.409 13.128 1.00 94.38 89 ASP A CA 1
ATOM 694 C C . ASP A 1 89 ? -17.191 6.364 13.271 1.00 94.38 89 ASP A C 1
ATOM 696 O O . ASP A 1 89 ? -17.754 5.930 12.262 1.00 94.38 89 ASP A O 1
ATOM 700 N N . PRO A 1 90 ? -17.511 5.897 14.492 1.00 92.12 90 PRO A N 1
ATOM 701 C CA . PRO A 1 90 ? -18.574 4.917 14.691 1.00 92.12 90 PRO A CA 1
ATOM 702 C C . PRO A 1 90 ? -19.974 5.454 14.345 1.00 92.12 90 PRO A C 1
ATOM 704 O O . PRO A 1 90 ? -20.864 4.646 14.082 1.00 92.12 90 PRO A O 1
ATOM 707 N N . ASP A 1 91 ? -20.170 6.776 14.333 1.00 93.38 91 ASP A N 1
ATOM 708 C CA . ASP A 1 91 ? -21.437 7.423 13.983 1.00 93.38 91 ASP A CA 1
ATOM 709 C C . ASP A 1 91 ? -21.529 7.752 12.476 1.00 93.38 91 ASP A C 1
ATOM 711 O O . ASP A 1 91 ? -22.632 7.866 11.935 1.00 93.38 91 ASP A O 1
ATOM 715 N N . ASP A 1 92 ? -20.390 7.858 11.780 1.00 92.31 92 ASP A N 1
ATOM 716 C CA . ASP A 1 92 ? -20.301 8.048 10.325 1.00 9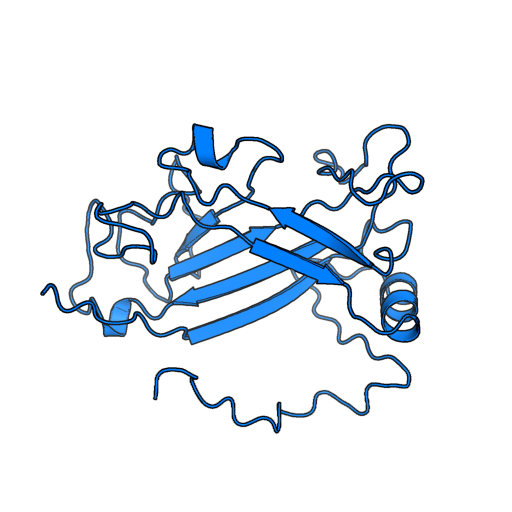2.31 92 ASP A CA 1
ATOM 717 C C . ASP A 1 92 ? -19.143 7.239 9.717 1.00 92.31 92 ASP A C 1
ATOM 719 O O . ASP A 1 92 ? -18.022 7.720 9.550 1.00 92.31 92 ASP A O 1
ATOM 723 N N . ILE A 1 93 ? -19.434 6.007 9.294 1.00 87.81 93 ILE A N 1
ATOM 724 C CA . ILE A 1 93 ? -18.430 5.076 8.750 1.00 87.81 93 ILE A CA 1
ATOM 725 C C . ILE A 1 93 ? -17.781 5.528 7.428 1.00 87.81 93 ILE A C 1
ATOM 727 O O . ILE A 1 93 ? -16.855 4.870 6.949 1.00 87.81 93 ILE A O 1
ATOM 731 N N . SER A 1 94 ? -18.253 6.626 6.824 1.00 87.38 94 SER A N 1
ATOM 732 C CA . SER A 1 94 ? -17.590 7.263 5.680 1.00 87.38 94 SER A CA 1
ATOM 733 C C . SER A 1 94 ? -16.402 8.139 6.092 1.00 87.38 94 SER A C 1
ATOM 735 O O . SER A 1 94 ? -15.561 8.462 5.252 1.00 87.38 94 SER A O 1
ATOM 737 N N . GLN A 1 95 ? -16.299 8.491 7.378 1.00 89.94 95 GLN A N 1
ATOM 738 C CA . GLN A 1 95 ? -15.178 9.230 7.942 1.00 89.94 95 GLN A CA 1
ATOM 739 C C . GLN A 1 95 ? -14.135 8.256 8.473 1.00 89.94 95 GLN A C 1
ATOM 741 O O . GLN A 1 95 ? -14.374 7.490 9.409 1.00 89.94 95 GLN A O 1
ATOM 746 N N . TYR A 1 96 ? -12.940 8.320 7.898 1.00 90.00 96 TYR A N 1
ATOM 747 C CA . TYR A 1 96 ? -11.813 7.495 8.301 1.00 90.00 96 TYR A CA 1
ATOM 748 C C . TYR A 1 96 ? -10.516 8.295 8.336 1.00 90.00 96 TYR A C 1
ATOM 750 O O . TYR A 1 96 ? -10.332 9.261 7.596 1.00 90.00 96 TYR A O 1
ATOM 758 N N . HIS A 1 97 ? -9.599 7.883 9.208 1.00 89.69 97 HIS A N 1
ATOM 759 C CA . HIS A 1 97 ? -8.341 8.586 9.445 1.00 89.69 97 HIS A CA 1
ATOM 760 C C . HIS A 1 97 ? -7.209 7.612 9.800 1.00 89.69 97 HIS A C 1
ATOM 762 O O . HIS A 1 97 ? -7.442 6.450 10.144 1.00 89.69 97 HIS A O 1
ATOM 768 N N . PHE A 1 98 ? -5.966 8.081 9.723 1.00 89.31 98 PHE A N 1
ATOM 769 C CA . PHE A 1 98 ? -4.823 7.358 10.280 1.00 89.31 98 PHE A CA 1
ATOM 770 C C . PHE A 1 98 ? -4.712 7.576 11.785 1.00 89.31 98 PHE A C 1
ATOM 772 O O . PHE A 1 98 ? -4.938 8.680 12.284 1.00 89.31 98 PHE A O 1
ATOM 779 N N . GLY A 1 99 ? -4.319 6.538 12.513 1.00 90.31 99 GLY A N 1
ATOM 780 C CA . GLY A 1 99 ? -3.805 6.718 13.860 1.00 90.31 99 GLY A CA 1
ATOM 781 C C . GLY A 1 99 ? -2.560 7.610 13.854 1.00 90.31 99 GLY A C 1
ATOM 782 O O . GLY A 1 99 ? -1.896 7.792 12.830 1.00 90.31 99 GLY A O 1
ATOM 783 N N . ASP A 1 100 ? -2.241 8.186 15.007 1.00 89.81 100 ASP A N 1
ATOM 784 C CA . ASP A 1 100 ? -0.945 8.831 15.206 1.00 89.81 100 ASP A CA 1
ATOM 785 C C . ASP A 1 100 ? 0.206 7.799 15.225 1.00 89.81 100 ASP A C 1
ATOM 787 O O . ASP A 1 100 ? 0.014 6.605 15.005 1.00 89.81 100 ASP A O 1
ATOM 791 N N . ALA A 1 101 ? 1.434 8.235 15.518 1.00 86.75 101 ALA A N 1
ATOM 792 C CA . ALA A 1 101 ? 2.591 7.335 15.592 1.00 86.75 101 ALA A CA 1
ATOM 793 C C . ALA A 1 101 ? 2.476 6.232 16.672 1.00 86.75 101 ALA A C 1
ATOM 795 O O . ALA A 1 101 ? 3.274 5.298 16.677 1.00 86.75 101 ALA A O 1
ATOM 796 N N . SER A 1 102 ? 1.522 6.350 17.602 1.00 87.75 102 SER A N 1
ATOM 797 C CA . SER A 1 102 ? 1.179 5.327 18.600 1.00 87.75 102 SER A CA 1
ATOM 798 C C . SER A 1 102 ? -0.071 4.529 18.209 1.00 87.75 102 SER A C 1
ATOM 800 O O . SER A 1 102 ? -0.623 3.822 19.051 1.00 87.75 102 SER A O 1
ATOM 802 N N . GLU A 1 103 ? -0.521 4.657 16.958 1.00 87.81 103 GLU A N 1
ATOM 803 C CA . GLU A 1 103 ? -1.738 4.060 16.402 1.00 87.81 103 GLU A CA 1
ATOM 804 C C . GLU A 1 103 ? -3.020 4.506 17.122 1.00 87.81 103 GLU A C 1
ATOM 806 O O . GLU A 1 103 ? -4.050 3.833 17.071 1.00 87.81 103 GLU A O 1
ATOM 811 N N . LYS A 1 104 ? -2.981 5.661 17.801 1.00 91.94 104 LYS A N 1
ATOM 812 C CA . LYS A 1 104 ? -4.141 6.212 18.497 1.00 91.94 104 LYS A CA 1
ATOM 813 C C . LYS A 1 104 ? -4.999 7.027 17.537 1.00 91.94 104 LYS A C 1
ATOM 815 O O . LYS A 1 104 ? -4.503 7.918 16.848 1.00 91.94 104 LYS A O 1
ATOM 820 N N . CYS A 1 105 ? -6.302 6.768 17.557 1.00 95.06 105 CYS A N 1
ATOM 821 C CA . CYS A 1 105 ? -7.257 7.491 16.730 1.00 95.06 105 CYS A CA 1
ATOM 822 C C . CYS A 1 105 ? -7.552 8.916 17.219 1.00 95.06 105 CYS A C 1
ATOM 824 O O . CYS A 1 105 ? -7.440 9.195 18.422 1.00 95.06 105 CYS A O 1
ATOM 826 N N . PRO A 1 106 ? -7.954 9.819 16.298 1.00 95.00 106 PRO A N 1
ATOM 827 C CA . PRO A 1 106 ? -8.501 11.124 16.650 1.00 95.00 106 PRO A CA 1
ATOM 828 C C . PRO A 1 106 ? -9.658 11.026 17.652 1.00 95.00 106 PRO A C 1
ATOM 830 O O . PRO A 1 106 ? -10.315 9.991 17.772 1.00 95.00 106 PRO A O 1
ATOM 833 N N . GLU A 1 107 ? -9.924 12.118 18.371 1.00 95.56 107 GLU A N 1
ATOM 834 C CA . GLU A 1 107 ? -11.047 12.176 19.310 1.00 95.56 107 GLU A CA 1
ATOM 835 C C . GLU A 1 107 ? -12.376 11.850 18.606 1.00 95.56 107 GLU A C 1
ATOM 837 O O . GLU A 1 107 ? -12.642 12.346 17.515 1.00 95.56 107 GLU A O 1
ATOM 842 N N . GLY A 1 108 ? -13.190 10.993 19.228 1.00 94.75 108 GLY A N 1
ATOM 843 C CA . GLY A 1 108 ? -14.464 10.518 18.674 1.00 94.75 108 GLY A CA 1
ATOM 844 C C . GLY A 1 108 ? -14.350 9.287 17.768 1.00 94.75 108 GLY A C 1
ATOM 845 O O . GLY A 1 108 ? -15.298 8.513 17.693 1.00 94.75 108 GLY A O 1
ATOM 846 N N . MET A 1 109 ? -13.186 9.034 17.165 1.00 96.50 109 MET A N 1
ATOM 847 C CA . MET A 1 109 ? -12.969 7.870 16.302 1.00 96.50 109 MET A CA 1
ATOM 848 C C . MET A 1 109 ? -12.506 6.632 17.075 1.00 96.50 109 MET A C 1
ATOM 850 O O . MET A 1 109 ? -11.981 6.716 18.189 1.00 96.50 109 MET A O 1
ATOM 854 N N . LYS A 1 110 ? -12.683 5.464 16.452 1.00 95.88 110 LYS A N 1
ATOM 855 C CA . LYS A 1 110 ? -12.295 4.154 16.978 1.00 95.88 110 LYS A CA 1
ATOM 856 C C . LYS A 1 110 ? -11.318 3.437 16.069 1.00 95.88 110 LYS A C 1
ATOM 858 O O . LYS A 1 110 ? -11.463 3.470 14.847 1.00 95.88 110 LYS A O 1
ATOM 863 N N . ALA A 1 111 ? -10.350 2.760 16.682 1.00 94.75 111 ALA A N 1
ATOM 864 C CA . ALA A 1 111 ? -9.393 1.950 15.949 1.00 94.75 111 ALA A CA 1
ATOM 865 C C . ALA A 1 111 ? -10.038 0.658 15.428 1.00 94.75 111 ALA A C 1
ATOM 867 O O . ALA A 1 111 ? -10.670 -0.086 16.182 1.00 94.75 111 ALA A O 1
ATOM 868 N N . ILE A 1 112 ? -9.828 0.369 14.148 1.00 92.94 112 ILE A N 1
ATOM 869 C CA . ILE A 1 112 ? -10.224 -0.867 13.468 1.00 92.94 112 ILE A CA 1
ATOM 870 C C . ILE A 1 112 ? -8.976 -1.654 13.052 1.00 92.94 112 ILE A C 1
ATOM 872 O O . ILE A 1 112 ? -7.890 -1.076 12.943 1.00 92.94 112 ILE A O 1
ATOM 876 N N . PRO A 1 113 ? -9.089 -2.967 12.778 1.00 91.44 113 PRO A N 1
ATOM 877 C CA . PRO A 1 113 ? -8.007 -3.708 12.150 1.00 91.44 113 PRO A CA 1
ATOM 878 C C . PRO A 1 113 ? -7.553 -3.019 10.861 1.00 91.44 113 PRO A C 1
ATOM 880 O O . PRO A 1 113 ? -8.338 -2.797 9.939 1.00 91.44 113 PRO A O 1
ATOM 883 N N . GLN A 1 114 ? -6.268 -2.686 10.791 1.00 89.94 114 GLN A N 1
ATOM 884 C CA . GLN A 1 114 ? -5.715 -1.941 9.675 1.00 89.94 114 GLN A CA 1
ATOM 885 C C . GLN A 1 114 ? -5.512 -2.858 8.479 1.00 89.94 114 GLN A C 1
ATOM 887 O O . GLN A 1 114 ? -4.695 -3.783 8.521 1.00 89.94 114 GLN A O 1
ATOM 892 N N . PHE A 1 115 ? -6.225 -2.572 7.398 1.00 88.69 115 PHE A N 1
ATOM 893 C CA . PHE A 1 115 ? -6.085 -3.310 6.157 1.00 88.69 115 PHE A CA 1
ATOM 894 C C . PHE A 1 115 ? -4.817 -2.896 5.400 1.00 88.69 115 PHE A C 1
ATOM 896 O O . PHE A 1 115 ? -4.456 -1.718 5.325 1.00 88.69 115 PHE A O 1
ATOM 903 N N . ARG A 1 116 ? -4.114 -3.878 4.835 1.00 88.44 116 ARG A N 1
ATOM 904 C CA . ARG A 1 116 ? -2.887 -3.672 4.063 1.00 88.44 116 ARG A CA 1
ATOM 905 C C . ARG A 1 116 ? -2.872 -4.573 2.844 1.00 88.44 116 ARG A C 1
ATOM 907 O O . ARG A 1 116 ? -3.312 -5.727 2.897 1.00 88.44 116 ARG A O 1
ATOM 914 N N . TYR A 1 117 ? -2.294 -4.065 1.764 1.00 88.19 117 TYR A N 1
ATOM 915 C CA . TYR A 1 117 ? -1.983 -4.872 0.597 1.00 88.19 117 TYR A CA 1
ATOM 916 C C . TYR A 1 117 ? -0.546 -4.687 0.151 1.00 88.19 117 TYR A C 1
ATOM 918 O O . TYR A 1 117 ? 0.034 -3.606 0.234 1.00 88.19 117 TYR A O 1
ATOM 926 N N . GLY A 1 118 ? 0.010 -5.797 -0.318 1.00 90.38 118 GLY A N 1
ATOM 927 C CA . GLY A 1 118 ? 1.297 -5.847 -0.976 1.00 90.38 118 GLY A CA 1
ATOM 928 C C . GLY A 1 118 ? 1.143 -6.456 -2.359 1.00 90.38 118 GLY A C 1
ATOM 929 O O . GLY A 1 118 ? 0.477 -7.486 -2.513 1.00 90.38 118 GLY A O 1
ATOM 930 N N . VAL A 1 119 ? 1.780 -5.843 -3.350 1.00 92.69 119 VAL A N 1
ATOM 931 C CA . VAL A 1 119 ? 1.926 -6.416 -4.691 1.00 92.69 119 VAL A CA 1
ATOM 932 C C . VAL A 1 119 ? 3.406 -6.502 -5.006 1.00 92.69 119 VAL A C 1
ATOM 934 O O . VAL A 1 119 ? 4.132 -5.537 -4.806 1.00 92.69 119 VAL A O 1
ATOM 937 N N . TRP A 1 120 ? 3.854 -7.651 -5.488 1.00 95.12 120 TRP A N 1
ATOM 938 C CA . TRP A 1 120 ? 5.222 -7.874 -5.931 1.00 95.12 120 TRP A CA 1
ATOM 939 C C . TRP A 1 120 ? 5.192 -8.101 -7.432 1.00 95.12 120 TRP A C 1
ATOM 941 O O . TRP A 1 120 ? 4.516 -9.017 -7.902 1.00 95.12 120 TRP A O 1
ATOM 951 N N . TYR A 1 121 ? 5.911 -7.268 -8.168 1.00 95.06 121 TYR A N 1
ATOM 952 C CA . TYR A 1 121 ? 6.033 -7.324 -9.614 1.00 95.06 121 TYR A CA 1
ATOM 953 C C . TYR A 1 121 ? 7.391 -7.905 -10.001 1.00 95.06 121 TYR A C 1
ATOM 955 O O . TYR A 1 121 ? 8.431 -7.425 -9.540 1.00 95.06 121 TYR A O 1
ATOM 963 N N . ASP A 1 122 ? 7.374 -8.904 -10.884 1.00 94.75 122 ASP A N 1
ATOM 964 C CA . ASP A 1 122 ? 8.585 -9.466 -11.483 1.00 94.75 122 ASP A CA 1
ATOM 965 C C . ASP A 1 122 ? 9.044 -8.561 -12.633 1.00 94.75 122 ASP A C 1
ATOM 967 O O . ASP A 1 122 ? 8.777 -8.799 -13.815 1.00 94.75 122 ASP A O 1
ATOM 971 N N . THR A 1 123 ? 9.726 -7.479 -12.268 1.00 92.06 123 THR A N 1
ATOM 972 C CA . THR A 1 123 ? 10.264 -6.506 -13.222 1.00 92.06 123 THR A CA 1
ATOM 973 C C . THR A 1 123 ? 11.453 -7.050 -14.007 1.00 92.06 123 THR A C 1
ATOM 975 O O . THR A 1 123 ? 11.681 -6.603 -15.129 1.00 92.06 123 THR A O 1
ATOM 978 N N . LYS A 1 124 ? 12.176 -8.052 -13.487 1.00 89.88 124 LYS A N 1
ATOM 979 C CA . LYS A 1 124 ? 13.319 -8.675 -14.175 1.00 89.88 124 LYS A CA 1
ATOM 980 C C . LYS A 1 124 ? 12.902 -9.433 -15.428 1.00 89.88 124 LYS A C 1
ATOM 982 O O . LYS A 1 124 ? 13.648 -9.432 -16.405 1.00 89.88 124 LYS A O 1
ATOM 987 N N . SER A 1 125 ? 11.717 -10.042 -15.422 1.00 89.06 125 SER A N 1
ATOM 988 C CA . SER A 1 125 ? 11.179 -10.735 -16.600 1.00 89.06 125 SER A CA 1
ATOM 989 C C . SER A 1 125 ? 10.961 -9.811 -17.808 1.00 89.06 125 SER A C 1
ATOM 991 O O . SER A 1 125 ? 11.088 -10.258 -18.948 1.00 89.06 125 SER A O 1
ATOM 993 N N . ILE A 1 126 ? 10.672 -8.523 -17.573 1.00 89.94 126 ILE A N 1
ATOM 994 C CA . ILE A 1 126 ? 10.371 -7.533 -18.622 1.00 89.94 126 ILE A CA 1
ATOM 995 C C . ILE A 1 126 ? 11.541 -6.567 -18.871 1.00 89.94 126 ILE A C 1
ATOM 997 O O . ILE A 1 126 ? 11.748 -6.132 -20.002 1.00 89.94 126 ILE A O 1
ATOM 1001 N N . ALA A 1 127 ? 12.343 -6.267 -17.848 1.00 89.69 127 ALA A N 1
ATOM 1002 C CA . ALA A 1 127 ? 13.532 -5.420 -17.917 1.00 89.69 127 ALA A CA 1
ATOM 1003 C C . ALA A 1 127 ? 14.792 -6.201 -17.476 1.00 89.69 127 ALA A C 1
ATOM 1005 O O . ALA A 1 127 ? 15.390 -5.885 -16.446 1.00 89.69 127 ALA A O 1
ATOM 1006 N N . PRO A 1 128 ? 15.240 -7.218 -18.242 1.00 89.12 128 PRO A N 1
ATOM 1007 C CA . PRO A 1 128 ? 16.333 -8.112 -17.833 1.00 89.12 128 PRO A CA 1
ATOM 1008 C C . PRO A 1 128 ? 17.699 -7.422 -17.732 1.00 89.12 128 PRO A C 1
ATOM 1010 O O . PRO A 1 128 ? 18.589 -7.910 -17.041 1.00 89.12 128 PRO A O 1
ATOM 1013 N N . ASN A 1 129 ? 17.863 -6.278 -18.401 1.00 91.19 129 ASN A N 1
ATOM 1014 C CA . ASN A 1 129 ? 19.077 -5.462 -18.328 1.00 91.19 129 ASN A CA 1
ATOM 1015 C C . ASN A 1 129 ? 19.028 -4.436 -17.182 1.00 91.19 129 ASN A C 1
ATOM 1017 O O . ASN A 1 129 ? 19.973 -3.667 -17.019 1.00 91.19 129 ASN A O 1
ATOM 1021 N N . GLY A 1 130 ? 17.932 -4.413 -16.417 1.00 91.19 130 GLY A N 1
ATOM 1022 C CA . GLY A 1 130 ? 17.680 -3.412 -15.393 1.00 91.19 130 GLY A CA 1
ATOM 1023 C C . GLY A 1 130 ? 17.399 -2.014 -15.951 1.00 91.19 130 GLY A C 1
ATOM 1024 O O . GLY A 1 130 ? 17.209 -1.810 -17.152 1.00 91.19 130 GLY A O 1
ATOM 1025 N N . TRP A 1 131 ? 17.360 -1.051 -15.039 1.00 92.94 131 TRP A N 1
ATOM 1026 C CA . TRP A 1 131 ? 17.248 0.380 -15.265 1.00 92.94 131 TRP A CA 1
ATOM 1027 C C . TRP A 1 131 ? 18.058 1.175 -14.229 1.00 92.94 131 TRP A C 1
ATOM 1029 O O . TRP A 1 131 ? 18.341 0.698 -13.123 1.00 92.94 131 TRP A O 1
ATOM 1039 N N . THR A 1 132 ? 18.383 2.407 -14.617 1.00 93.00 132 THR A N 1
ATOM 1040 C CA . THR A 1 132 ? 18.938 3.466 -13.772 1.00 93.00 132 THR A CA 1
ATOM 1041 C C . THR A 1 132 ? 18.276 4.778 -14.186 1.00 93.00 132 THR A C 1
ATOM 1043 O O . THR A 1 132 ? 18.172 5.051 -15.382 1.00 93.00 132 THR A O 1
ATOM 1046 N N . GLY A 1 133 ? 17.866 5.600 -13.223 1.00 90.94 133 GLY A N 1
ATOM 1047 C CA . GLY A 1 133 ? 17.001 6.754 -13.464 1.00 90.94 133 GLY A CA 1
ATOM 1048 C C . GLY A 1 133 ? 15.529 6.354 -13.408 1.00 90.94 133 GLY A C 1
ATOM 1049 O O . GLY A 1 133 ? 15.179 5.398 -12.724 1.00 90.94 133 GLY A O 1
ATOM 1050 N N . ASP A 1 134 ? 14.657 7.078 -14.103 1.00 89.69 134 ASP A N 1
ATOM 1051 C CA . ASP A 1 134 ? 13.224 6.778 -14.066 1.00 89.69 134 ASP A CA 1
ATOM 1052 C C . ASP A 1 134 ? 12.936 5.343 -14.541 1.00 89.69 1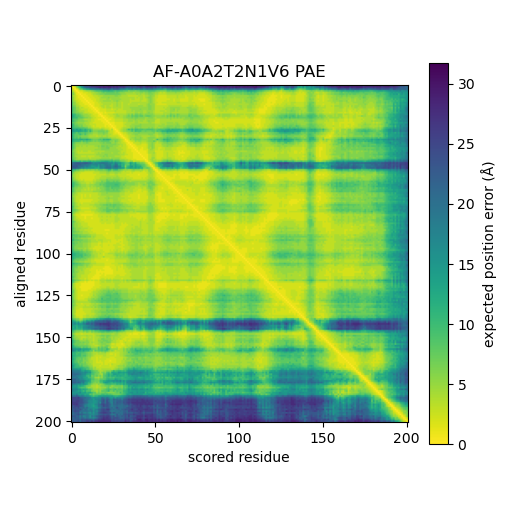34 ASP A C 1
ATOM 1054 O O . ASP A 1 134 ? 13.504 4.858 -15.527 1.00 89.69 134 ASP A O 1
ATOM 1058 N N . ALA A 1 135 ? 12.074 4.648 -13.797 1.00 90.50 135 ALA A N 1
ATOM 1059 C CA . ALA A 1 135 ? 11.743 3.264 -14.084 1.00 90.50 135 ALA A CA 1
ATOM 1060 C C . ALA A 1 135 ? 11.020 3.150 -15.440 1.00 90.50 135 ALA A C 1
ATOM 1062 O O . ALA A 1 135 ? 10.142 3.960 -15.736 1.00 90.50 135 ALA A O 1
ATOM 1063 N N . PRO A 1 136 ? 11.312 2.124 -16.260 1.00 88.69 136 PRO A N 1
ATOM 1064 C CA . PRO A 1 136 ? 10.703 1.934 -17.578 1.00 88.69 136 PRO A CA 1
ATOM 1065 C C . PRO A 1 136 ? 9.296 1.315 -17.478 1.00 88.69 136 PRO A C 1
ATOM 1067 O O . PRO A 1 136 ? 8.905 0.492 -18.306 1.00 88.69 136 PRO A O 1
ATOM 1070 N N . PHE A 1 137 ? 8.549 1.663 -16.432 1.00 88.19 137 PHE A N 1
ATOM 1071 C CA . PHE A 1 137 ? 7.223 1.141 -16.133 1.00 88.19 137 PHE A CA 1
ATOM 1072 C C . PHE A 1 137 ? 6.240 2.294 -16.029 1.00 88.19 137 PHE A C 1
ATOM 1074 O O . PHE A 1 137 ? 6.601 3.412 -15.681 1.00 88.19 137 PHE A O 1
ATOM 1081 N N . GLN A 1 138 ? 4.978 1.994 -16.291 1.00 86.19 138 GLN A N 1
ATOM 1082 C CA . GLN A 1 138 ? 3.889 2.941 -16.130 1.00 86.19 138 GLN A CA 1
ATOM 1083 C C . GLN A 1 138 ? 2.689 2.215 -15.535 1.00 86.19 138 GLN A C 1
ATOM 1085 O O . GLN A 1 138 ? 2.482 1.019 -15.769 1.00 86.19 138 GLN A O 1
ATOM 1090 N N . LEU A 1 139 ? 1.890 2.952 -14.776 1.00 84.69 139 LEU A N 1
ATOM 1091 C CA . LEU A 1 139 ? 0.576 2.490 -14.356 1.00 84.69 139 LEU A CA 1
ATOM 1092 C C . LEU A 1 139 ? -0.427 2.699 -15.494 1.00 84.69 139 LEU A C 1
ATOM 1094 O O . LEU A 1 139 ? -0.226 3.536 -16.370 1.00 84.69 139 LEU A O 1
ATOM 1098 N N . PHE A 1 140 ? -1.499 1.905 -15.513 1.00 72.62 140 PHE A N 1
ATOM 1099 C CA . PHE A 1 140 ? -2.507 1.989 -16.568 1.00 72.62 140 PHE A CA 1
ATOM 1100 C C . PHE A 1 140 ? -3.350 3.254 -16.394 1.00 72.62 140 PHE A C 1
ATOM 1102 O O . PHE A 1 140 ? -4.350 3.265 -15.676 1.00 72.62 140 PHE A O 1
ATOM 1109 N N . ARG A 1 141 ? -2.910 4.335 -17.033 1.00 67.12 141 ARG A N 1
ATOM 1110 C CA . ARG A 1 141 ? -3.581 5.625 -17.039 1.00 67.12 141 ARG A CA 1
ATOM 1111 C C . ARG A 1 141 ? -3.055 6.468 -18.199 1.00 67.12 141 ARG A C 1
ATOM 1113 O O . ARG A 1 141 ? -1.920 6.908 -18.137 1.00 67.12 141 ARG A O 1
ATOM 1120 N N . GLY A 1 142 ? -3.926 6.771 -19.164 1.00 52.94 142 GLY A N 1
ATOM 1121 C CA . GLY A 1 142 ? -3.775 7.894 -20.102 1.00 52.94 142 GLY A CA 1
ATOM 1122 C C . GLY A 1 142 ? -2.420 8.048 -20.810 1.00 52.94 142 GLY A C 1
ATOM 1123 O O . GLY A 1 142 ? -1.584 7.155 -20.833 1.00 52.94 142 GLY A O 1
ATOM 1124 N N . ASP A 1 143 ? -2.231 9.198 -21.449 1.00 48.50 143 ASP A N 1
ATOM 1125 C CA . ASP A 1 143 ? -1.247 9.392 -22.523 1.00 48.50 143 ASP A CA 1
ATOM 1126 C C . ASP A 1 143 ? 0.152 9.825 -22.023 1.00 48.50 143 ASP A C 1
ATOM 1128 O O . ASP A 1 1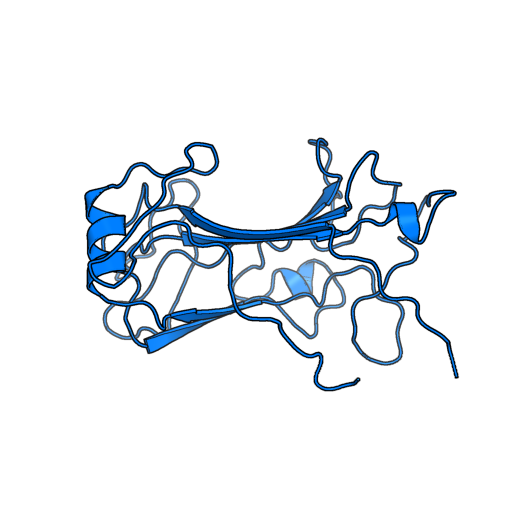43 ? 0.974 10.298 -22.811 1.00 48.50 143 ASP A O 1
ATOM 1132 N N . SER A 1 144 ? 0.430 9.716 -20.717 1.00 54.41 144 SER A N 1
ATOM 1133 C CA . SER A 1 144 ? 1.674 10.186 -20.094 1.00 54.41 144 SER A CA 1
ATOM 1134 C C . SER A 1 144 ? 2.419 9.075 -19.360 1.00 54.41 144 SER A C 1
ATOM 1136 O O . SER A 1 144 ? 1.843 8.341 -18.565 1.00 54.41 144 SER A O 1
ATOM 1138 N N . LEU A 1 145 ? 3.733 9.001 -19.595 1.00 56.62 145 LEU A N 1
ATOM 1139 C CA . LEU A 1 145 ? 4.662 8.213 -18.784 1.00 56.62 145 LEU A CA 1
ATOM 1140 C C . LEU A 1 145 ? 4.643 8.755 -17.350 1.00 56.62 145 LEU A C 1
ATOM 1142 O O . LEU A 1 145 ? 4.970 9.920 -17.126 1.00 56.62 145 LEU A O 1
ATOM 1146 N N . GLU A 1 146 ? 4.255 7.914 -16.395 1.00 66.00 146 GLU A N 1
ATOM 1147 C CA . GLU A 1 146 ? 4.121 8.288 -14.988 1.00 66.00 146 GLU A CA 1
ATOM 1148 C C . GLU A 1 146 ? 5.009 7.438 -14.090 1.00 66.00 146 GLU A C 1
ATOM 1150 O O . GLU A 1 146 ? 5.131 6.226 -14.261 1.00 66.00 146 GLU A O 1
ATOM 1155 N N . ASN A 1 147 ? 5.555 8.078 -13.059 1.00 82.75 147 ASN A N 1
ATOM 1156 C CA . ASN A 1 147 ? 6.483 7.456 -12.126 1.00 82.75 147 ASN A CA 1
ATOM 1157 C C . ASN A 1 147 ? 5.788 6.779 -10.927 1.00 82.75 147 ASN A C 1
ATOM 1159 O O . ASN A 1 147 ? 6.388 6.688 -9.867 1.00 82.75 147 ASN A O 1
ATOM 1163 N N . GLY A 1 148 ? 4.543 6.309 -11.058 1.00 86.75 148 GLY A N 1
ATOM 1164 C CA . GLY A 1 148 ? 3.884 5.476 -10.036 1.00 86.75 148 GLY A CA 1
ATOM 1165 C C . GLY A 1 148 ? 2.976 6.189 -9.018 1.00 86.75 148 GLY A C 1
ATOM 1166 O O . GLY A 1 148 ? 2.297 5.500 -8.252 1.00 86.75 148 GLY A O 1
ATOM 1167 N N . TYR A 1 149 ? 2.891 7.526 -9.038 1.00 87.75 149 TYR A N 1
ATOM 1168 C CA . TYR A 1 149 ? 2.130 8.313 -8.048 1.00 87.75 149 TYR A CA 1
ATOM 1169 C C . TYR A 1 149 ? 0.616 8.058 -8.058 1.00 87.75 149 TYR A C 1
ATOM 1171 O O . TYR A 1 149 ? -0.033 8.171 -7.020 1.00 87.75 149 TYR A O 1
ATOM 1179 N N . CYS A 1 150 ? 0.039 7.707 -9.210 1.00 85.19 150 CYS A N 1
ATOM 1180 C CA . CYS A 1 150 ? -1.411 7.599 -9.392 1.00 85.19 150 CYS A CA 1
ATOM 1181 C C . CYS A 1 150 ? -2.036 6.292 -8.866 1.00 85.19 150 CYS A C 1
ATOM 1183 O O . CYS A 1 150 ? -3.206 5.995 -9.130 1.00 85.19 150 CYS A O 1
ATOM 1185 N N . MET A 1 151 ? -1.271 5.474 -8.142 1.00 85.19 151 MET A N 1
ATOM 1186 C CA . MET A 1 151 ? -1.794 4.244 -7.561 1.00 85.19 151 MET A CA 1
ATOM 1187 C C . MET A 1 151 ? -2.798 4.546 -6.438 1.00 85.19 151 MET A C 1
ATOM 1189 O O . MET A 1 151 ? -2.602 5.430 -5.603 1.00 85.19 151 MET A O 1
ATOM 1193 N N . HIS A 1 152 ? -3.879 3.772 -6.402 1.00 84.44 152 HIS A N 1
ATOM 1194 C CA . HIS A 1 152 ? -4.925 3.867 -5.391 1.00 84.44 152 HIS A CA 1
ATOM 1195 C C . HIS A 1 152 ? -5.470 2.471 -5.069 1.00 84.44 152 HIS A C 1
ATOM 1197 O O . HIS A 1 152 ? -5.287 1.522 -5.832 1.00 84.44 152 HIS A O 1
ATOM 1203 N N . GLY A 1 153 ? -6.146 2.349 -3.932 1.00 80.19 153 GLY A N 1
ATOM 1204 C CA . GLY A 1 153 ? -6.808 1.133 -3.491 1.00 80.19 153 GLY A CA 1
ATOM 1205 C C . GLY A 1 153 ? -8.210 1.418 -2.993 1.00 80.19 153 GLY A C 1
ATOM 1206 O O . GLY A 1 153 ? -8.449 2.391 -2.284 1.00 80.19 153 GLY A O 1
ATOM 1207 N N . ASN A 1 154 ? -9.116 0.504 -3.316 1.00 82.44 154 ASN A N 1
ATOM 1208 C CA . ASN A 1 154 ? -10.467 0.493 -2.781 1.00 82.44 154 ASN A CA 1
ATOM 1209 C C . ASN A 1 154 ? -10.605 -0.741 -1.895 1.00 82.44 154 ASN A C 1
ATOM 1211 O O . ASN A 1 154 ? -10.318 -1.860 -2.329 1.00 82.44 154 ASN A O 1
ATOM 1215 N N . PHE A 1 155 ? -11.039 -0.541 -0.660 1.00 83.44 155 PHE A N 1
ATOM 1216 C CA . PHE A 1 155 ? -11.405 -1.614 0.246 1.00 83.44 155 PHE A CA 1
ATOM 1217 C C . PHE A 1 155 ? -12.906 -1.557 0.497 1.00 83.44 155 PHE A C 1
ATOM 1219 O O . PHE A 1 155 ? -13.437 -0.512 0.854 1.00 83.44 155 PHE A O 1
ATOM 1226 N N . ILE A 1 156 ? -13.578 -2.687 0.302 1.00 82.62 156 ILE A N 1
ATOM 1227 C CA . ILE A 1 156 ? -14.991 -2.868 0.627 1.00 82.62 156 ILE A CA 1
ATOM 1228 C C . ILE A 1 156 ? -15.055 -4.065 1.565 1.00 82.62 156 ILE A C 1
ATOM 1230 O O . ILE A 1 156 ? -14.589 -5.155 1.209 1.00 82.62 156 ILE A O 1
ATOM 1234 N N . ASN A 1 157 ? -15.588 -3.861 2.766 1.00 79.75 157 ASN A N 1
ATOM 1235 C CA . ASN A 1 157 ? -15.740 -4.942 3.723 1.00 79.75 157 ASN A CA 1
ATOM 1236 C C . ASN A 1 157 ? -17.007 -5.752 3.422 1.00 79.75 157 ASN A C 1
ATOM 1238 O O . ASN A 1 157 ? -18.109 -5.350 3.782 1.00 79.75 157 ASN A O 1
ATOM 1242 N N . CYS A 1 158 ? -16.828 -6.918 2.802 1.00 69.50 158 CYS A N 1
ATOM 1243 C CA . CYS A 1 158 ? -17.887 -7.914 2.594 1.00 69.50 158 CYS A CA 1
ATOM 1244 C C . CYS A 1 158 ? -17.651 -9.189 3.428 1.00 69.50 158 CYS A C 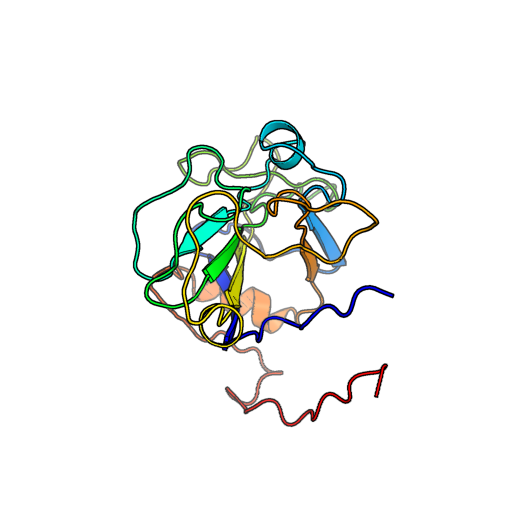1
ATOM 1246 O O . CYS A 1 158 ? -18.086 -10.271 3.035 1.00 69.50 158 CYS A O 1
ATOM 1248 N N . GLY A 1 159 ? -16.860 -9.097 4.503 1.00 73.38 159 GLY A N 1
ATOM 1249 C CA . GLY A 1 159 ? -16.535 -10.239 5.355 1.00 73.38 159 GLY A CA 1
ATOM 1250 C C . GLY A 1 159 ? -17.731 -10.722 6.176 1.00 73.38 159 GLY A C 1
ATOM 1251 O O . GLY A 1 159 ? -18.647 -9.955 6.466 1.00 73.38 159 GLY A O 1
ATOM 1252 N N . TYR A 1 160 ? -17.701 -11.993 6.578 1.00 81.69 160 TYR A N 1
ATOM 1253 C CA . TYR A 1 160 ? -18.636 -12.511 7.573 1.00 81.69 160 TYR A CA 1
ATOM 1254 C C . TYR A 1 160 ? -18.287 -11.966 8.967 1.00 81.69 160 TYR A C 1
ATOM 1256 O O . TYR A 1 160 ? -17.110 -11.842 9.318 1.00 81.69 160 TYR A O 1
ATOM 1264 N N . GLU A 1 161 ? -19.314 -11.636 9.750 1.00 84.12 161 GLU A N 1
ATOM 1265 C CA . GLU A 1 161 ? -19.178 -11.024 11.079 1.00 84.12 161 GLU A CA 1
ATOM 1266 C C . GLU A 1 161 ? -18.373 -11.904 12.049 1.00 84.12 161 GLU A C 1
ATOM 1268 O O . GLU A 1 161 ? -17.469 -11.414 12.720 1.00 84.12 161 GLU A O 1
ATOM 1273 N N . ASP A 1 162 ? -18.596 -13.219 12.022 1.00 84.06 162 ASP A N 1
ATOM 1274 C CA . ASP A 1 162 ? -17.881 -14.217 12.831 1.00 84.06 162 ASP A CA 1
ATOM 1275 C C . ASP A 1 162 ? -16.352 -14.188 12.624 1.00 84.06 162 ASP A C 1
ATOM 1277 O O . ASP A 1 162 ? -15.564 -14.301 13.567 1.00 84.06 162 ASP A O 1
ATOM 1281 N N . ALA A 1 163 ? -15.899 -13.996 11.385 1.00 83.75 163 ALA A N 1
ATOM 1282 C CA . ALA A 1 163 ? -14.485 -13.884 11.057 1.00 83.75 163 ALA A CA 1
ATOM 1283 C C . ALA A 1 163 ? -13.886 -12.568 11.578 1.00 83.75 163 ALA A C 1
ATOM 1285 O O . ALA A 1 163 ? -12.731 -12.549 12.014 1.00 83.75 163 ALA A O 1
ATOM 1286 N N . LEU A 1 164 ? -14.659 -11.477 11.560 1.00 85.88 164 LEU A N 1
ATOM 1287 C CA . LEU A 1 164 ? -14.240 -10.189 12.115 1.00 85.88 164 LEU A CA 1
ATOM 1288 C C . LEU A 1 164 ? -14.138 -10.263 13.643 1.00 85.88 164 LEU A C 1
ATOM 1290 O O . LEU A 1 164 ? -13.150 -9.796 14.210 1.00 85.88 164 LEU A O 1
ATOM 1294 N N . GLU A 1 165 ? -15.105 -10.896 14.310 1.00 87.31 165 GLU A N 1
ATOM 1295 C CA . GLU A 1 165 ? -15.076 -11.115 15.761 1.00 87.31 165 GLU A CA 1
ATOM 1296 C C . GLU A 1 165 ? -13.837 -11.913 16.168 1.00 87.31 165 GLU A C 1
ATOM 1298 O O . GLU A 1 165 ? -13.074 -11.499 17.048 1.00 87.31 165 GLU A O 1
ATOM 1303 N N . ASN A 1 166 ? -13.562 -13.009 15.456 1.00 87.00 166 ASN A N 1
ATOM 1304 C CA . ASN A 1 166 ? -12.374 -13.826 15.689 1.00 87.00 166 ASN A CA 1
ATOM 1305 C C . ASN A 1 166 ? -11.072 -13.050 15.457 1.00 87.00 166 ASN A C 1
ATOM 1307 O O . ASN A 1 166 ? -10.074 -13.311 16.135 1.00 87.00 166 ASN A O 1
ATOM 1311 N N . MET A 1 167 ? -11.071 -12.076 14.543 1.00 85.31 167 MET A N 1
ATOM 1312 C CA . MET A 1 167 ? -9.925 -11.199 14.314 1.00 85.31 167 MET A CA 1
ATOM 1313 C C . MET A 1 167 ? -9.625 -10.356 15.553 1.00 85.31 167 MET A C 1
ATOM 1315 O O . MET A 1 167 ? -8.469 -10.281 15.961 1.00 85.31 167 MET A O 1
ATOM 1319 N N . ILE A 1 168 ? -10.636 -9.770 16.194 1.00 85.38 168 ILE A N 1
ATOM 1320 C CA . ILE A 1 168 ? -10.443 -8.989 17.425 1.00 85.38 168 ILE A CA 1
ATOM 1321 C C . ILE A 1 168 ? -10.048 -9.890 18.594 1.00 85.38 168 ILE A C 1
ATOM 1323 O O . ILE A 1 168 ? -9.086 -9.587 19.298 1.00 85.38 168 ILE A O 1
ATOM 1327 N N . VAL A 1 169 ? -10.729 -11.028 18.767 1.00 84.62 169 VAL A N 1
ATOM 1328 C CA . VAL A 1 169 ? -10.459 -11.977 19.862 1.00 84.62 169 VAL A CA 1
ATOM 1329 C C . VAL A 1 169 ? -9.024 -12.491 19.825 1.00 84.62 169 VAL A C 1
ATOM 1331 O O . VAL A 1 169 ? -8.389 -12.634 20.870 1.00 84.62 169 VAL A O 1
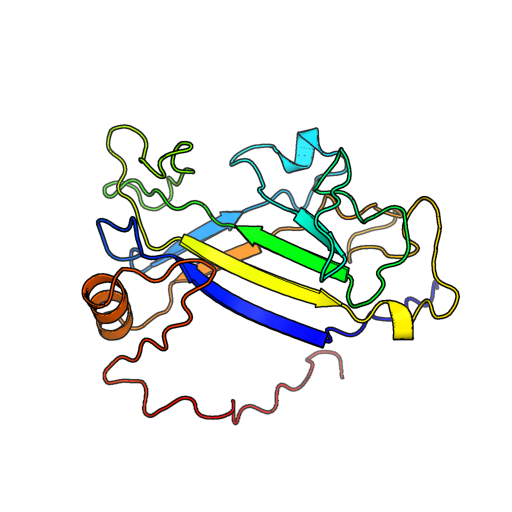ATOM 1334 N N . LYS A 1 170 ? -8.498 -12.790 18.633 1.00 81.56 170 LYS A N 1
ATOM 1335 C CA . LYS A 1 170 ? -7.118 -13.261 18.494 1.00 81.56 170 LYS A CA 1
ATOM 1336 C C . LYS A 1 170 ? -6.111 -12.176 18.857 1.00 81.56 170 LYS A C 1
ATOM 1338 O O . LYS A 1 170 ? -5.156 -12.480 19.571 1.00 81.56 170 LYS A O 1
ATOM 1343 N N . GLY A 1 171 ? -6.339 -10.942 18.399 1.00 76.44 171 GLY A N 1
ATOM 1344 C CA . GLY A 1 171 ? -5.459 -9.799 18.652 1.00 76.44 171 GLY A CA 1
ATOM 1345 C C . GLY A 1 171 ? -3.994 -10.049 18.256 1.00 76.44 171 GLY A C 1
ATOM 1346 O O . GLY A 1 171 ? -3.648 -11.066 17.654 1.00 76.44 171 GLY A O 1
ATOM 1347 N N . GLY A 1 172 ? -3.105 -9.1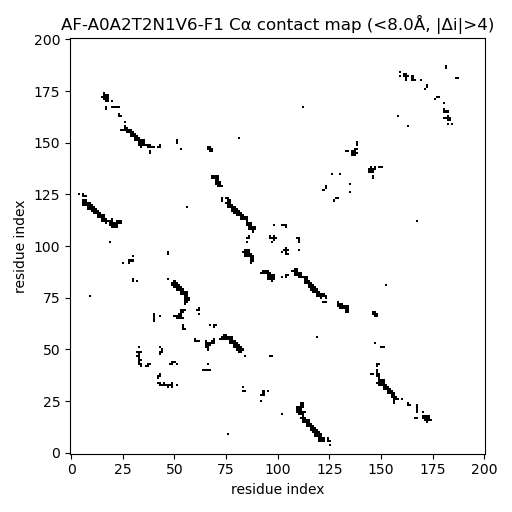06 18.585 1.00 70.38 172 GLY A N 1
ATOM 1348 C CA . GLY A 1 172 ? -1.644 -9.306 18.537 1.00 70.38 172 GLY A CA 1
ATOM 1349 C C . GLY A 1 172 ? -1.021 -9.650 17.169 1.00 70.38 172 GLY A C 1
ATOM 1350 O O . GLY A 1 172 ? 0.172 -9.961 17.098 1.00 70.38 172 GLY A O 1
ATOM 1351 N N . GLY A 1 173 ? -1.796 -9.607 16.086 1.00 74.31 173 GLY A N 1
ATOM 1352 C CA . GLY A 1 173 ? -1.340 -9.736 14.709 1.00 74.31 173 GLY A CA 1
ATOM 1353 C C . GLY A 1 173 ? -0.677 -8.436 14.278 1.00 74.31 173 GLY A C 1
ATOM 1354 O O . GLY A 1 173 ? -1.334 -7.428 14.014 1.00 74.31 173 GLY A O 1
ATOM 1355 N N . GLY A 1 174 ? 0.650 -8.457 14.261 1.00 66.88 174 GLY A N 1
ATOM 1356 C CA . GLY A 1 174 ? 1.501 -7.409 13.726 1.00 66.88 174 GLY A CA 1
ATOM 1357 C C . GLY A 1 174 ? 2.024 -7.790 12.345 1.00 66.88 174 GLY A C 1
ATOM 1358 O O . GLY A 1 174 ? 1.827 -8.902 11.860 1.00 66.88 174 GLY A O 1
ATOM 1359 N N . VAL A 1 175 ? 2.777 -6.880 11.730 1.00 63.25 175 VAL A N 1
ATOM 1360 C CA . VAL A 1 175 ? 3.356 -7.071 10.385 1.00 63.25 175 VAL A CA 1
ATOM 1361 C C . VAL A 1 175 ? 4.244 -8.318 10.250 1.00 63.25 175 VAL A C 1
ATOM 1363 O O . VAL A 1 175 ? 4.399 -8.835 9.148 1.00 63.25 175 VAL A O 1
ATOM 1366 N N . ASN A 1 176 ? 4.782 -8.824 11.366 1.00 61.84 176 ASN A N 1
ATOM 1367 C CA . ASN A 1 176 ? 5.696 -9.969 11.418 1.00 61.84 176 ASN A CA 1
ATOM 1368 C C . ASN A 1 176 ? 5.085 -11.224 12.072 1.00 61.84 176 ASN A C 1
ATOM 1370 O O . ASN A 1 176 ? 5.767 -12.240 12.184 1.00 61.84 176 ASN A O 1
ATOM 1374 N N . SER A 1 177 ? 3.824 -11.178 12.519 1.00 64.31 177 SER A N 1
ATOM 1375 C CA . SER A 1 177 ? 3.128 -12.315 13.136 1.00 64.31 177 SER A CA 1
ATOM 1376 C C . SER A 1 177 ? 1.915 -12.706 12.296 1.00 64.31 177 SER A C 1
ATOM 1378 O O . SER A 1 177 ? 0.787 -12.286 12.540 1.00 64.31 177 SER A O 1
ATOM 1380 N N . GLY A 1 178 ? 2.159 -13.530 11.274 1.00 66.31 178 GLY A N 1
ATOM 1381 C CA . GLY A 1 178 ? 1.095 -14.076 10.437 1.00 66.31 178 GLY A CA 1
ATOM 1382 C C . GLY A 1 178 ? 0.175 -14.997 11.239 1.00 66.31 178 GLY A C 1
ATOM 1383 O O . GLY A 1 178 ? 0.635 -15.967 11.841 1.00 66.31 178 GLY A O 1
ATOM 1384 N N . GLN A 1 179 ? -1.123 -14.705 11.229 1.00 72.75 179 GLN A N 1
ATOM 1385 C CA . GLN A 1 179 ? -2.159 -15.548 11.818 1.00 72.75 179 GLN A CA 1
ATOM 1386 C C . GLN A 1 179 ? -3.262 -15.779 10.790 1.00 72.75 179 GLN A C 1
ATOM 1388 O O . GLN A 1 179 ? -3.696 -14.848 10.113 1.00 72.75 179 GLN A O 1
ATOM 1393 N N . PHE A 1 180 ? -3.723 -17.023 10.677 1.00 75.31 180 PHE A N 1
ATOM 1394 C CA . PHE A 1 180 ? -4.933 -17.324 9.926 1.00 75.31 180 PHE A CA 1
ATOM 1395 C C . PHE A 1 180 ? -6.145 -17.143 10.841 1.00 75.31 180 PHE A C 1
ATOM 1397 O O . PHE A 1 180 ? -6.207 -17.748 11.914 1.00 75.31 180 PHE A O 1
ATOM 1404 N N . ILE A 1 181 ? -7.086 -16.303 10.412 1.00 75.00 181 ILE A N 1
ATOM 1405 C CA . ILE A 1 181 ? -8.345 -16.046 11.109 1.00 75.00 181 ILE A CA 1
ATOM 1406 C C . ILE A 1 181 ? -9.467 -16.656 10.270 1.00 75.00 181 ILE A C 1
ATOM 1408 O O . ILE A 1 181 ? -9.650 -16.279 9.115 1.00 75.00 181 ILE A O 1
ATOM 1412 N N . ALA A 1 182 ? -10.189 -17.606 10.855 1.00 75.25 182 ALA A N 1
ATOM 1413 C CA . ALA A 1 182 ? -11.337 -18.271 10.249 1.00 75.25 182 ALA A CA 1
ATOM 1414 C C . ALA A 1 182 ? -12.604 -17.966 11.055 1.00 75.25 182 ALA A C 1
ATOM 1416 O O . ALA A 1 182 ? -12.533 -17.847 12.278 1.00 75.25 182 ALA A O 1
ATOM 1417 N N . GLY A 1 183 ? -13.738 -17.854 10.365 1.00 72.25 183 GLY A N 1
ATOM 1418 C CA . GLY A 1 183 ? -15.079 -17.953 10.949 1.00 72.25 183 GLY A CA 1
ATOM 1419 C C . GLY A 1 183 ? -15.660 -19.357 10.753 1.00 72.25 183 GLY A C 1
ATOM 1420 O O . GLY A 1 183 ? -15.004 -20.229 10.183 1.00 72.25 183 GLY A O 1
ATOM 1421 N N . GLU A 1 184 ? -16.907 -19.562 11.162 1.00 79.44 184 GLU A N 1
ATOM 1422 C CA . GLU A 1 184 ? -17.689 -20.776 10.889 1.00 79.44 184 GLU A CA 1
ATOM 1423 C C . GLU A 1 184 ? -17.850 -21.030 9.380 1.00 79.44 184 GLU A C 1
ATOM 1425 O O . GLU A 1 184 ? -17.993 -22.170 8.944 1.00 79.44 184 GLU A O 1
ATOM 1430 N N . HIS A 1 185 ? -17.757 -19.970 8.574 1.00 73.69 185 HIS A N 1
ATOM 1431 C CA . HIS A 1 185 ? -17.861 -20.005 7.114 1.00 73.69 185 HIS A CA 1
ATOM 1432 C C . HIS A 1 185 ? -16.548 -20.356 6.390 1.00 73.69 185 HIS A C 1
ATOM 1434 O O . HIS A 1 185 ? -16.509 -20.369 5.158 1.00 73.69 185 HIS A O 1
ATOM 1440 N N . ALA A 1 186 ? -15.456 -20.606 7.119 1.00 67.75 186 ALA A N 1
ATOM 1441 C CA . ALA A 1 186 ? -14.156 -20.937 6.540 1.00 67.75 186 ALA A CA 1
ATOM 1442 C C . ALA A 1 186 ? -13.740 -22.368 6.915 1.00 67.75 186 ALA A C 1
ATOM 1444 O O . ALA A 1 186 ? -13.417 -22.645 8.066 1.00 67.75 186 ALA A O 1
ATOM 1445 N N . GLU A 1 187 ? -13.695 -23.277 5.935 1.00 56.59 187 GLU A N 1
ATOM 1446 C CA . GLU A 1 187 ? -13.381 -24.692 6.202 1.00 56.59 187 GLU A CA 1
ATOM 1447 C C . GLU A 1 187 ? -11.872 -24.989 6.332 1.00 56.59 187 GLU A C 1
ATOM 1449 O O . GLU A 1 187 ? -11.502 -25.942 7.010 1.00 56.59 187 GLU A O 1
ATOM 1454 N N . ALA A 1 188 ? -10.989 -24.180 5.730 1.00 57.75 188 ALA A N 1
ATOM 1455 C CA . ALA A 1 188 ? -9.523 -24.172 5.893 1.00 57.75 188 ALA A CA 1
ATOM 1456 C C . ALA A 1 188 ? -8.907 -23.129 4.934 1.00 57.75 188 ALA A C 1
ATOM 1458 O O . ALA A 1 188 ? -9.622 -22.535 4.125 1.00 57.75 188 ALA A O 1
ATOM 1459 N N . LEU A 1 189 ? -7.574 -22.955 4.956 1.00 54.50 189 LEU A N 1
ATOM 1460 C CA . LEU A 1 189 ? -6.807 -22.424 3.815 1.00 54.50 189 LEU A CA 1
ATOM 1461 C C . LEU A 1 189 ? -6.971 -23.375 2.612 1.00 54.50 189 LEU A C 1
ATOM 1463 O O . LEU A 1 189 ? -6.094 -24.183 2.319 1.00 54.50 189 LEU A O 1
ATOM 1467 N N . GLY A 1 190 ? -8.124 -23.340 1.951 1.00 49.94 190 GLY A N 1
ATOM 1468 C CA . GLY A 1 190 ? -8.299 -23.972 0.652 1.00 49.94 190 GLY A CA 1
ATOM 1469 C C . GLY A 1 190 ? -7.555 -23.157 -0.398 1.00 49.94 190 GLY A C 1
ATOM 1470 O O . GLY A 1 190 ? -7.652 -21.928 -0.412 1.00 49.94 190 GLY A O 1
ATOM 1471 N N . GLU A 1 191 ? -6.813 -23.821 -1.285 1.00 48.75 191 GLU A N 1
ATOM 1472 C CA . GLU A 1 191 ? -6.401 -23.183 -2.534 1.00 48.75 191 GLU A CA 1
ATOM 1473 C C . GLU A 1 191 ? -7.656 -22.658 -3.238 1.00 48.75 191 GLU A C 1
ATOM 1475 O O . GLU A 1 191 ? -8.681 -23.345 -3.291 1.00 48.75 191 GLU A O 1
ATOM 1480 N N . ALA A 1 192 ? -7.597 -21.424 -3.740 1.00 49.66 192 ALA A N 1
ATOM 1481 C CA . ALA A 1 192 ? -8.705 -20.843 -4.476 1.00 49.66 192 ALA A CA 1
ATOM 1482 C C . ALA A 1 192 ? -9.034 -21.754 -5.671 1.00 49.66 192 ALA A C 1
ATOM 1484 O O . ALA A 1 192 ? -8.262 -21.862 -6.618 1.00 49.66 192 ALA A O 1
ATOM 1485 N N . GLN A 1 193 ? -10.179 -22.437 -5.610 1.00 48.22 193 GLN A N 1
ATOM 1486 C CA . GLN A 1 193 ? -10.635 -23.342 -6.672 1.00 48.22 193 GLN A CA 1
ATOM 1487 C C . GLN A 1 193 ? -11.206 -22.577 -7.873 1.00 48.22 193 GLN A C 1
ATOM 1489 O O . GLN A 1 193 ? -11.500 -23.169 -8.912 1.00 48.22 193 GLN A O 1
ATOM 1494 N N . CYS A 1 194 ? -11.389 -21.260 -7.741 1.00 45.22 194 CYS A N 1
ATOM 1495 C CA . CYS A 1 194 ? -11.802 -20.424 -8.850 1.00 45.22 194 CYS A CA 1
ATOM 1496 C C . CYS A 1 194 ? -10.668 -20.333 -9.878 1.00 45.22 194 CYS A C 1
ATOM 1498 O O . CYS A 1 194 ? -9.544 -19.954 -9.563 1.00 45.22 194 CYS A O 1
ATOM 1500 N N . GLN A 1 195 ? -10.984 -20.679 -11.125 1.00 46.03 195 GLN A N 1
ATOM 1501 C CA . GLN A 1 195 ? -10.161 -20.367 -12.287 1.00 46.03 195 GLN A CA 1
ATOM 1502 C C . GLN A 1 195 ? -10.651 -19.016 -12.822 1.00 46.03 195 GLN A C 1
ATOM 1504 O O . GLN A 1 195 ? -11.656 -18.989 -13.540 1.00 46.03 195 GLN A O 1
ATOM 1509 N N . PRO A 1 196 ? -10.046 -17.880 -12.427 1.00 48.38 196 PRO A N 1
ATOM 1510 C CA . PRO A 1 196 ? -10.444 -16.593 -12.972 1.00 48.38 196 PRO A CA 1
ATOM 1511 C C . PRO A 1 196 ? -10.197 -16.613 -14.481 1.00 48.38 196 PRO A C 1
ATOM 1513 O O . PRO A 1 196 ? -9.092 -16.895 -14.937 1.00 48.38 196 PRO A O 1
ATOM 1516 N N . THR A 1 197 ? -11.244 -16.349 -15.255 1.00 39.38 197 THR A N 1
ATOM 1517 C CA . THR A 1 197 ? -11.112 -16.093 -16.690 1.00 39.38 197 THR A CA 1
ATOM 1518 C C . THR A 1 197 ? -10.990 -14.587 -16.849 1.00 39.38 197 THR A C 1
ATOM 1520 O O . THR A 1 197 ? -11.836 -13.857 -16.331 1.00 39.38 197 THR A O 1
ATOM 1523 N N . ASP A 1 198 ? -9.913 -14.131 -17.488 1.00 37.88 198 ASP A N 1
ATOM 1524 C CA . ASP A 1 198 ? -9.766 -12.723 -17.852 1.00 37.88 198 ASP A CA 1
ATOM 1525 C C . ASP A 1 198 ? -10.938 -12.340 -18.768 1.00 37.88 198 ASP A C 1
ATOM 1527 O O . ASP A 1 198 ? -11.266 -13.084 -19.695 1.00 37.88 198 ASP A O 1
ATOM 1531 N N . ALA A 1 199 ? -11.614 -11.231 -18.467 1.00 43.44 199 ALA A N 1
ATOM 1532 C CA . ALA A 1 199 ? -12.758 -10.783 -19.257 1.00 43.44 199 ALA A CA 1
ATOM 1533 C C . ALA A 1 199 ? -12.335 -10.334 -20.667 1.00 43.44 199 ALA A C 1
ATOM 1535 O O . ALA A 1 199 ? -13.172 -10.317 -21.568 1.00 43.44 199 ALA A O 1
ATOM 1536 N N . ASP A 1 200 ? -11.045 -10.035 -20.850 1.00 41.09 200 ASP A N 1
ATOM 1537 C CA . ASP A 1 200 ? -10.461 -9.550 -22.101 1.00 41.09 200 ASP A CA 1
ATOM 1538 C C . ASP A 1 200 ? -9.727 -10.654 -22.900 1.00 41.09 200 ASP A C 1
ATOM 1540 O O . ASP A 1 200 ? -8.836 -10.359 -23.701 1.00 41.09 200 ASP A O 1
ATOM 1544 N N . GLY A 1 201 ? -10.079 -11.927 -22.669 1.00 37.56 201 GLY A N 1
ATOM 1545 C CA . GLY A 1 201 ? -9.580 -13.089 -23.425 1.00 37.56 201 GLY A CA 1
ATOM 1546 C C . GLY A 1 201 ? -10.175 -13.243 -24.823 1.00 37.56 201 GLY A C 1
ATOM 1547 O O . GLY A 1 201 ? -11.413 -13.122 -24.964 1.00 37.56 201 GLY A O 1
#

Solvent-accessible surface area (backbone atoms only — not comparable to full-atom values): 11836 Å² total; per-residue (Å²): 129,88,85,80,79,86,73,48,73,75,44,78,47,78,52,61,36,27,62,66,39,77,47,66,70,56,80,78,31,59,51,78,41,42,24,71,78,21,85,39,55,72,47,16,43,38,84,68,63,36,56,43,36,29,33,33,51,96,55,90,69,72,54,96,45,34,32,30,53,49,45,54,58,47,92,51,28,42,27,41,39,40,57,51,58,24,15,30,27,86,92,43,63,83,43,67,38,63,35,49,100,82,54,49,40,57,92,85,38,41,21,24,48,22,45,35,41,39,39,28,28,38,48,50,85,78,38,76,87,54,52,71,48,79,49,100,57,63,64,100,55,83,99,56,94,40,58,47,24,35,56,58,51,78,46,69,46,83,74,61,64,60,29,43,51,42,41,60,73,68,35,73,23,44,101,86,43,91,76,91,73,59,27,94,90,47,95,66,96,64,78,79,82,74,78,84,73,70,90,89,112

Nearest PDB structures (foldseek):
  1g5i-assembly2_D  TM=1.820E-01  e=5.324E+00  Mus musculus

pLDDT: mean 81.99, std 14.02, range [37.56, 96.5]

Organism: NCBI:txid1448308

Foldseek 3Di:
DDDDDDFDWPDKDKDWAFQQFPDFLDAFAKFKAFALPDQALVRRCPPPGWPWAKDAPPDPDADPSRQFHDQWFHPFWTKTKTKTFFKAQPVDSNDGHAADPVRHDDPNIGGYTIMMMMITTGVCVVCVVIGGGQHPDADPDDDDRGRRRSDIDMDTDPDDPQQRVQSNVVHPDDPPDDDDGDGPPDPDPDDPPDPDDDPVD

Secondary structure (DSSP, 8-state):
---PPPPPEEEEEEEEE-TT-SSPPPTT-EEEEE-TT-SSHHHHSSSS----EEEETT-----SSTTSPPSB--SS-EEEEEE---EE-SS-TT-EE---TT-PPPTT-EE-PEEEEEEEE--TTT-TT--BSS-S---S-TTS---STT-EEEEE----HHHHHHHHHH----TT-------TT--SS------PPPTT-

Mean predicted aligned error: 7.98 Å